Protein AF-R0I570-F1 (afdb_monomer_lite)

InterPro domains:
  IPR023342 APO domain [PF05634] (2-52)
  IPR023342 APO domain [PF05634] (86-203)
  IPR023342 APO domain [PS51499] (1-56)
  IPR023342 APO domain [PS51499] (112-197)

Sequence (212 aa):
LHEWVPGSINDILVPVESYHLDNISQGVIRHQERFDYDRVPAILELCCQAGAIHPEEILQYSKIHDNPQISDEDIRSLPAGELKYVGANALMAWEKLRAGVKKLLLVYRSKVCKRCKEVHIGPSGHKARLCGVFKYESWRGTHYWEKAGVNDLVPEKVVWHRRPQDPVVLLNEGRHHYGHAPAIVSLCSHAGAIVPVKYACKMKPQGLSFPH

Radius of gyration: 20.29 Å; chains: 1; bounding box: 53×36×59 Å

Secondary structure (DSSP, 8-state):
-PPP----HHHHS---EEE--S-TTPPPPPSGGGGSS-EEEHHHHHHHHTTSS-GGGHHHHHHHTT-----HHHHHT--HHHHHHHHHHHHHHHHHHHHHHHHHHHHS-EEEETTT--EEESSS--------S-SSS---S---EEE--HHHHS---EEEEPPTTS-SS--GGGTTTSEEEEHHHHHHHHTT----GGGHHHH-TTSPPPP-

pLDDT: mean 86.24, std 12.91, range [44.25, 98.0]

Structure (mmCIF, N/CA/C/O backbone):
data_AF-R0I570-F1
#
_entry.id   AF-R0I570-F1
#
loop_
_atom_site.group_PDB
_atom_site.id
_atom_site.type_symbol
_atom_site.label_atom_id
_atom_site.label_alt_id
_atom_site.label_comp_id
_atom_site.label_asym_id
_atom_site.label_entity_id
_atom_site.label_seq_id
_atom_site.pdbx_PDB_ins_code
_atom_site.Cartn_x
_atom_site.Cartn_y
_atom_site.Cartn_z
_atom_site.occupancy
_atom_site.B_iso_or_equiv
_atom_site.auth_seq_id
_atom_site.auth_comp_id
_atom_site.auth_asym_id
_atom_site.auth_atom_id
_atom_site.pdbx_PDB_model_num
ATOM 1 N N . LEU A 1 1 ? 12.623 4.288 26.481 1.00 69.81 1 LEU A N 1
ATOM 2 C CA . LEU A 1 1 ? 11.348 5.040 26.476 1.00 69.81 1 LEU A CA 1
ATOM 3 C C . LEU A 1 1 ? 10.989 5.341 25.027 1.00 69.81 1 LEU A C 1
ATOM 5 O O . LEU A 1 1 ? 11.908 5.607 24.265 1.00 69.81 1 LEU A O 1
ATOM 9 N N . HIS A 1 2 ? 9.712 5.277 24.650 1.00 81.56 2 HIS A N 1
ATOM 10 C CA . HIS A 1 2 ? 9.249 5.811 23.365 1.00 81.56 2 HIS A CA 1
ATOM 11 C C . HIS A 1 2 ? 8.695 7.218 23.584 1.00 81.56 2 HIS A C 1
ATOM 13 O O . HIS A 1 2 ? 7.973 7.441 24.555 1.00 81.56 2 HIS A O 1
ATOM 19 N N . GLU A 1 3 ? 9.033 8.133 22.686 1.00 87.75 3 GLU A N 1
ATOM 20 C CA . GLU A 1 3 ? 8.410 9.448 22.582 1.00 87.75 3 GLU A CA 1
ATOM 21 C C . GLU A 1 3 ? 7.324 9.377 21.505 1.00 87.75 3 GLU A C 1
ATOM 23 O O . GLU A 1 3 ? 7.554 8.836 20.421 1.00 87.75 3 GLU A O 1
ATOM 28 N N . TRP A 1 4 ? 6.126 9.863 21.823 1.00 86.69 4 TRP A N 1
ATOM 29 C CA . TRP A 1 4 ? 4.990 9.847 20.906 1.00 86.69 4 TRP A CA 1
ATOM 30 C C . TRP A 1 4 ? 4.836 11.220 20.267 1.00 86.69 4 TRP A C 1
ATOM 32 O O . TRP A 1 4 ? 4.645 12.212 20.965 1.00 86.69 4 TRP A O 1
ATOM 42 N N . VAL A 1 5 ? 4.884 11.253 18.939 1.00 88.62 5 VAL A N 1
ATOM 43 C CA . VAL A 1 5 ? 4.698 12.458 18.124 1.00 88.62 5 VAL A CA 1
ATOM 44 C C . VAL A 1 5 ? 3.437 12.324 17.262 1.00 88.62 5 VAL A C 1
ATOM 46 O O . VAL A 1 5 ? 2.969 11.198 17.049 1.00 88.62 5 VAL A O 1
ATOM 49 N N . PRO A 1 6 ? 2.860 13.434 16.763 1.00 85.94 6 PRO A N 1
ATOM 50 C CA . PRO A 1 6 ? 1.771 13.373 15.792 1.00 85.94 6 PRO A CA 1
ATOM 51 C C . PRO A 1 6 ? 2.172 12.555 14.556 1.00 85.94 6 PRO A C 1
ATOM 53 O O . PRO A 1 6 ? 3.232 12.780 13.977 1.00 85.94 6 PRO A O 1
ATOM 56 N N . GLY A 1 7 ? 1.330 11.594 14.172 1.00 85.62 7 GLY A N 1
ATOM 57 C CA . GLY A 1 7 ? 1.542 10.778 12.975 1.00 85.62 7 GLY A CA 1
ATOM 58 C C . GLY A 1 7 ? 1.066 11.476 11.702 1.00 85.62 7 GLY A C 1
ATOM 59 O O . GLY A 1 7 ? 0.162 12.309 11.737 1.00 85.62 7 GLY A O 1
ATOM 60 N N . SER A 1 8 ? 1.648 11.089 10.573 1.00 87.00 8 SER A N 1
ATOM 61 C CA . SER A 1 8 ? 1.311 11.560 9.229 1.00 87.00 8 SER A CA 1
ATOM 62 C C . SER A 1 8 ? 0.607 10.479 8.401 1.00 87.00 8 SER A C 1
ATOM 64 O O . SER A 1 8 ? 0.529 9.309 8.791 1.00 87.00 8 SER A O 1
ATOM 66 N N . ILE A 1 9 ? 0.133 10.845 7.206 1.00 87.12 9 ILE A N 1
ATOM 67 C CA . ILE A 1 9 ? -0.405 9.873 6.245 1.00 87.12 9 ILE A CA 1
ATOM 68 C C . ILE A 1 9 ? 0.620 8.786 5.894 1.00 87.12 9 ILE A C 1
ATOM 70 O O . ILE A 1 9 ? 0.238 7.626 5.779 1.00 87.12 9 ILE A O 1
ATOM 74 N N . ASN A 1 10 ? 1.912 9.122 5.828 1.00 89.31 10 ASN A N 1
ATOM 75 C CA . ASN A 1 10 ? 2.987 8.187 5.481 1.00 89.31 10 ASN A CA 1
ATOM 76 C C . ASN A 1 10 ? 3.270 7.155 6.588 1.00 89.31 10 ASN A C 1
ATOM 78 O O . ASN A 1 10 ? 3.795 6.073 6.318 1.00 89.31 10 ASN A O 1
ATOM 82 N N . ASP A 1 11 ? 2.868 7.446 7.830 1.00 89.19 11 ASP A N 1
ATOM 83 C CA . ASP A 1 11 ? 2.947 6.500 8.950 1.00 89.19 11 ASP A CA 1
ATOM 84 C C . ASP A 1 11 ? 1.831 5.443 8.904 1.00 89.19 11 ASP A C 1
ATOM 86 O O . ASP A 1 11 ? 1.936 4.387 9.539 1.00 89.19 11 ASP A O 1
ATOM 90 N N . ILE A 1 12 ? 0.772 5.713 8.132 1.00 91.44 12 ILE A N 1
ATOM 91 C CA . ILE A 1 12 ? -0.387 4.837 7.925 1.00 91.44 12 ILE A CA 1
ATOM 92 C C . ILE A 1 12 ? -0.297 4.125 6.566 1.00 91.44 12 ILE A C 1
ATOM 94 O O . ILE A 1 12 ? -0.445 2.902 6.494 1.00 91.44 12 ILE A O 1
ATOM 98 N N . LEU A 1 13 ? -0.047 4.890 5.502 1.00 91.31 13 LEU A N 1
ATOM 99 C CA . LEU A 1 13 ? 0.143 4.462 4.120 1.00 91.31 13 LEU A CA 1
ATOM 100 C C . LEU A 1 13 ? 1.628 4.564 3.780 1.00 91.31 13 LEU A C 1
ATOM 102 O O . LEU A 1 13 ? 2.108 5.612 3.367 1.00 91.31 13 LEU A O 1
ATOM 106 N N . VAL A 1 14 ? 2.358 3.467 3.980 1.00 90.56 14 VAL A N 1
ATOM 107 C CA . VAL A 1 14 ? 3.813 3.447 3.787 1.00 90.56 14 VAL A CA 1
ATOM 108 C C . VAL A 1 14 ? 4.141 3.676 2.305 1.00 90.56 14 VAL A C 1
ATOM 110 O O . VAL A 1 14 ? 3.774 2.820 1.491 1.00 90.56 14 VAL A O 1
ATOM 113 N N . PRO A 1 15 ? 4.830 4.776 1.944 1.00 89.75 15 PRO A N 1
ATOM 114 C CA . PRO A 1 15 ? 5.214 5.025 0.565 1.00 89.75 15 PRO A CA 1
ATOM 115 C C . PRO A 1 15 ? 6.252 3.991 0.124 1.00 89.75 15 PRO A C 1
ATOM 117 O O . PRO A 1 15 ? 7.209 3.688 0.841 1.00 89.75 15 PRO A O 1
ATOM 120 N N . VAL A 1 16 ? 6.041 3.428 -1.062 1.00 94.56 16 VAL A N 1
ATOM 121 C CA . VAL A 1 16 ? 6.976 2.509 -1.710 1.00 94.56 16 VAL A CA 1
ATOM 122 C C . VAL A 1 16 ? 7.324 3.104 -3.053 1.00 94.56 16 VAL A C 1
ATOM 124 O O . VAL A 1 16 ? 6.458 3.238 -3.910 1.00 94.56 16 VAL A O 1
ATOM 127 N N . GLU A 1 17 ? 8.598 3.412 -3.233 1.00 93.50 17 GLU A N 1
ATOM 128 C CA . GLU A 1 17 ? 9.110 4.057 -4.434 1.00 93.50 17 GLU A CA 1
ATOM 129 C C . GLU A 1 17 ? 9.700 3.036 -5.409 1.00 93.50 17 GLU A C 1
ATOM 131 O O . GLU A 1 17 ? 10.269 2.018 -5.004 1.00 93.50 17 GLU A O 1
ATOM 136 N N . SER A 1 18 ? 9.629 3.355 -6.696 1.00 93.50 18 SER A N 1
ATOM 137 C CA . SER A 1 18 ? 10.327 2.651 -7.769 1.00 93.50 18 SER A CA 1
ATOM 138 C C . SER A 1 18 ? 10.902 3.644 -8.776 1.00 93.50 18 SER A C 1
ATOM 140 O O . SER A 1 18 ? 10.500 4.805 -8.811 1.00 93.50 18 SER A O 1
ATOM 142 N N . TYR A 1 19 ? 11.847 3.193 -9.595 1.00 92.56 19 TYR A N 1
ATOM 143 C CA . TYR A 1 19 ? 12.288 3.979 -10.746 1.00 92.56 19 TYR A CA 1
ATOM 144 C C . TYR A 1 19 ? 11.193 4.054 -11.804 1.00 92.56 19 TYR A C 1
ATOM 146 O O . TYR A 1 19 ? 10.648 3.010 -12.169 1.00 92.56 19 TYR A O 1
ATOM 154 N N . HIS A 1 20 ? 10.930 5.262 -12.297 1.00 92.25 20 HIS A N 1
ATOM 155 C CA . HIS A 1 20 ? 10.085 5.468 -13.464 1.00 92.25 20 HIS A CA 1
ATOM 156 C C . HIS A 1 20 ? 10.797 4.969 -14.729 1.00 92.25 20 HIS A C 1
ATOM 158 O O . HIS A 1 20 ? 11.996 5.203 -14.886 1.00 92.25 20 HIS A O 1
ATOM 164 N N . LEU A 1 21 ? 10.088 4.256 -15.606 1.00 88.38 21 LEU A N 1
ATOM 165 C CA . LEU A 1 21 ? 10.605 3.820 -16.905 1.00 88.38 21 LEU A CA 1
ATOM 166 C C . LEU A 1 21 ? 9.815 4.493 -18.029 1.00 88.38 21 LEU A C 1
ATOM 168 O O . LEU A 1 21 ? 8.599 4.325 -18.107 1.00 88.38 21 LEU A O 1
ATOM 172 N N . ASP A 1 22 ? 10.513 5.148 -18.958 1.00 77.94 22 ASP A N 1
ATOM 173 C CA . ASP A 1 22 ? 9.877 5.752 -20.136 1.00 77.94 22 ASP A CA 1
ATOM 174 C C . ASP A 1 22 ? 9.297 4.676 -21.061 1.00 77.94 22 ASP A C 1
ATOM 176 O O . ASP A 1 22 ? 8.294 4.881 -21.738 1.00 77.94 22 ASP A O 1
ATOM 180 N N . ASN A 1 23 ? 9.946 3.505 -21.105 1.00 73.38 23 ASN A N 1
ATOM 181 C CA . ASN A 1 23 ? 9.542 2.377 -21.935 1.00 73.38 23 ASN A CA 1
ATOM 182 C C . ASN A 1 23 ? 9.776 1.032 -21.231 1.00 73.38 23 ASN A C 1
ATOM 184 O O . ASN A 1 23 ? 10.826 0.786 -20.643 1.00 73.38 23 ASN A O 1
ATOM 188 N N . ILE A 1 24 ? 8.850 0.080 -21.392 1.00 64.75 24 ILE A N 1
ATOM 189 C CA . ILE A 1 24 ? 8.945 -1.271 -20.790 1.00 64.75 24 ILE A CA 1
ATOM 190 C C . ILE A 1 24 ? 10.145 -2.071 -21.342 1.00 64.75 24 ILE A C 1
ATOM 192 O O . ILE A 1 24 ? 10.669 -2.969 -20.680 1.00 64.75 24 ILE A O 1
ATOM 196 N N . SER A 1 25 ? 10.596 -1.750 -22.559 1.00 64.19 25 SER A N 1
ATOM 197 C CA . SER A 1 25 ? 11.780 -2.342 -23.196 1.00 64.19 25 SER A CA 1
ATOM 198 C C . SER A 1 25 ? 13.089 -1.630 -22.850 1.00 64.19 25 SER A C 1
ATOM 200 O O . SER A 1 25 ? 14.133 -1.980 -23.406 1.00 64.19 25 SER A O 1
ATOM 202 N N . GLN A 1 26 ? 13.052 -0.618 -21.980 1.00 70.62 26 GLN A N 1
ATOM 203 C CA . GLN A 1 26 ? 14.240 0.107 -21.556 1.00 70.62 26 GLN A CA 1
ATOM 204 C C . GLN A 1 26 ? 15.244 -0.839 -20.892 1.00 70.62 26 GLN A C 1
ATOM 206 O O . GLN A 1 26 ? 14.897 -1.833 -20.246 1.00 70.62 26 GLN A O 1
ATOM 211 N N . GLY A 1 27 ? 16.526 -0.551 -21.114 1.00 73.06 27 GLY A N 1
ATOM 212 C CA . GLY A 1 27 ? 17.620 -1.338 -20.568 1.00 73.06 27 GLY A CA 1
ATOM 213 C C . GLY A 1 27 ? 17.622 -1.364 -19.038 1.00 73.06 27 GLY A C 1
ATOM 214 O O . GLY A 1 27 ? 16.990 -0.566 -18.354 1.00 73.06 27 GLY A O 1
ATOM 215 N N . VAL A 1 28 ? 18.384 -2.301 -18.479 1.00 83.38 28 VAL A N 1
ATOM 216 C CA . VAL A 1 28 ? 18.551 -2.425 -17.027 1.00 83.38 28 VAL A CA 1
ATOM 217 C C . VAL A 1 28 ? 19.298 -1.206 -16.476 1.00 83.38 28 VAL A C 1
ATOM 219 O O . VAL A 1 28 ? 20.488 -1.065 -16.763 1.00 83.38 28 VAL A O 1
ATOM 222 N N . ILE A 1 29 ? 18.644 -0.416 -15.616 1.00 83.88 29 ILE A N 1
ATOM 223 C CA . ILE A 1 29 ? 19.241 0.759 -14.953 1.00 83.88 29 ILE A CA 1
ATOM 224 C C . ILE A 1 29 ? 20.488 0.342 -14.164 1.00 83.88 29 ILE A C 1
ATOM 226 O O . ILE A 1 29 ? 20.432 -0.490 -13.243 1.00 83.88 29 ILE A O 1
ATOM 230 N N . ARG A 1 30 ? 21.636 0.913 -14.519 1.00 84.44 30 ARG A N 1
ATOM 231 C CA . ARG A 1 30 ? 22.924 0.714 -13.847 1.00 84.44 30 ARG A CA 1
ATOM 232 C C . ARG A 1 30 ? 23.056 1.660 -12.658 1.00 84.44 30 ARG A C 1
ATOM 234 O O . ARG A 1 30 ? 22.309 2.609 -12.481 1.00 84.44 30 ARG A O 1
ATOM 241 N N . HIS A 1 31 ? 24.032 1.400 -11.794 1.00 81.44 31 HIS A N 1
ATOM 242 C CA . HIS A 1 31 ? 24.237 2.232 -10.607 1.00 81.44 31 HIS A CA 1
ATOM 243 C C . HIS A 1 31 ? 24.610 3.675 -10.920 1.00 81.44 31 HIS A C 1
ATOM 245 O O . HIS A 1 31 ? 24.159 4.571 -10.215 1.00 81.44 31 HIS A O 1
ATOM 251 N N . GLN A 1 32 ? 25.424 3.896 -11.945 1.00 80.94 32 GLN A N 1
ATOM 252 C CA . GLN A 1 32 ? 25.823 5.234 -12.365 1.00 80.94 32 GLN A CA 1
ATOM 253 C C . GLN A 1 32 ? 24.623 6.026 -12.887 1.00 80.94 32 GLN A C 1
ATOM 255 O O . GLN A 1 32 ? 24.491 7.190 -12.547 1.00 80.94 32 GLN A O 1
ATOM 260 N N . GLU A 1 33 ? 23.714 5.345 -13.581 1.00 84.69 33 GLU A N 1
ATOM 261 C CA . GLU A 1 33 ? 22.524 5.924 -14.212 1.00 84.69 33 GLU A CA 1
ATOM 262 C C . GLU A 1 33 ? 21.414 6.248 -13.202 1.00 84.69 33 GLU A C 1
ATOM 264 O O . GLU A 1 33 ? 20.395 6.815 -13.548 1.00 84.69 33 GLU A O 1
ATOM 269 N N . ARG A 1 34 ? 21.569 5.891 -11.923 1.00 84.38 34 ARG A N 1
ATOM 270 C CA . ARG A 1 34 ? 20.480 5.947 -10.933 1.00 84.38 34 ARG A CA 1
ATOM 271 C C . ARG A 1 34 ? 19.911 7.343 -10.659 1.00 84.38 34 ARG A C 1
ATOM 273 O O . ARG A 1 34 ? 18.878 7.429 -10.007 1.00 84.38 34 ARG A O 1
ATOM 280 N N . PHE A 1 35 ? 20.651 8.388 -11.015 1.00 86.12 35 PHE A N 1
ATOM 281 C CA . PHE A 1 35 ? 20.244 9.785 -10.851 1.00 86.12 35 PHE A CA 1
ATOM 282 C C . PHE A 1 35 ? 19.640 10.368 -12.127 1.00 86.12 35 PHE A C 1
ATOM 284 O O . PHE A 1 35 ? 19.089 11.459 -12.079 1.00 86.12 35 PHE A O 1
ATOM 291 N N . ASP A 1 36 ? 19.720 9.628 -13.232 1.00 88.06 36 ASP A N 1
ATOM 292 C CA . ASP A 1 36 ? 19.158 10.018 -14.523 1.00 88.06 36 ASP A CA 1
ATOM 293 C C . ASP A 1 36 ? 17.682 9.597 -14.639 1.00 88.06 36 ASP A C 1
ATOM 295 O O . ASP A 1 36 ? 17.061 9.806 -15.674 1.00 88.06 36 ASP A O 1
ATOM 299 N N . TYR A 1 37 ? 17.135 8.966 -13.593 1.00 88.38 37 TYR A N 1
ATOM 300 C CA . TYR A 1 37 ? 15.783 8.420 -13.549 1.00 88.38 37 TYR A CA 1
ATOM 301 C C . TYR A 1 37 ? 15.043 8.959 -12.334 1.00 88.38 37 TYR A C 1
ATOM 303 O O . TYR A 1 37 ? 15.560 8.921 -11.210 1.00 88.38 37 TYR A O 1
ATOM 311 N N . ASP A 1 38 ? 13.799 9.362 -12.556 1.00 90.94 38 ASP A N 1
ATOM 312 C CA . ASP A 1 38 ? 12.913 9.798 -11.491 1.00 90.94 38 ASP A CA 1
ATOM 313 C C . ASP A 1 38 ? 12.470 8.637 -10.593 1.00 90.94 38 ASP A C 1
ATOM 315 O O . ASP A 1 38 ? 12.396 7.465 -10.986 1.00 90.94 38 ASP A O 1
ATOM 319 N N . ARG A 1 39 ? 12.166 8.991 -9.343 1.00 90.56 39 ARG A N 1
ATOM 320 C CA . ARG A 1 39 ? 11.533 8.111 -8.361 1.00 90.56 39 ARG A CA 1
ATOM 321 C C . ARG A 1 39 ? 10.067 8.489 -8.259 1.00 90.56 39 ARG A C 1
ATOM 323 O O . ARG A 1 39 ? 9.748 9.663 -8.095 1.00 90.56 39 ARG A O 1
ATOM 330 N N . VAL A 1 40 ? 9.213 7.486 -8.378 1.00 93.06 40 VAL A N 1
ATOM 331 C CA . VAL A 1 40 ? 7.763 7.631 -8.289 1.00 93.06 40 VAL A CA 1
ATOM 332 C C . VAL A 1 40 ? 7.188 6.508 -7.426 1.00 93.06 40 VAL A C 1
ATOM 334 O O . VAL A 1 40 ? 7.767 5.408 -7.379 1.00 93.06 40 VAL A O 1
ATOM 337 N N . PRO A 1 41 ? 6.008 6.712 -6.814 1.00 94.00 41 PRO A N 1
ATOM 338 C CA . PRO A 1 41 ? 5.311 5.652 -6.110 1.00 94.00 41 PRO A CA 1
ATOM 339 C C . PRO A 1 41 ? 5.135 4.419 -7.004 1.00 94.00 41 PRO A C 1
ATOM 341 O O . PRO A 1 41 ? 4.615 4.499 -8.118 1.00 94.00 41 PRO A O 1
ATOM 344 N N . ALA A 1 42 ? 5.516 3.248 -6.501 1.00 95.62 42 ALA A N 1
ATOM 345 C CA . ALA A 1 42 ? 5.516 1.987 -7.241 1.00 95.62 42 ALA A CA 1
ATOM 346 C C . ALA A 1 42 ? 4.127 1.601 -7.768 1.00 95.62 42 ALA A C 1
ATOM 348 O O . ALA A 1 42 ? 4.002 0.920 -8.785 1.00 95.62 42 ALA A O 1
ATOM 349 N N . ILE A 1 43 ? 3.068 2.057 -7.093 1.00 95.56 43 ILE A N 1
ATOM 350 C CA . ILE A 1 43 ? 1.694 1.900 -7.573 1.00 95.56 43 ILE A CA 1
ATOM 351 C C . ILE A 1 43 ? 1.413 2.747 -8.820 1.00 95.56 43 ILE A C 1
ATOM 353 O O . ILE A 1 43 ? 0.709 2.274 -9.707 1.00 95.56 43 ILE A O 1
ATOM 357 N N . LEU A 1 44 ? 1.964 3.963 -8.907 1.00 94.56 44 LEU A N 1
ATOM 358 C CA . LEU A 1 44 ? 1.793 4.843 -10.062 1.00 94.56 44 LEU A CA 1
ATOM 359 C C . LEU A 1 44 ? 2.573 4.296 -11.250 1.00 94.56 44 LEU A C 1
ATOM 361 O O . LEU A 1 44 ? 2.019 4.211 -12.339 1.00 94.56 44 LEU A O 1
ATOM 365 N N . GLU A 1 45 ? 3.797 3.819 -11.023 1.00 95.44 45 GLU A N 1
ATOM 366 C CA . GLU A 1 45 ? 4.580 3.147 -12.061 1.00 95.44 45 GLU A CA 1
ATOM 367 C C . GLU A 1 45 ? 3.868 1.882 -12.573 1.00 95.44 45 GLU A C 1
ATOM 369 O O . GLU A 1 45 ? 3.775 1.655 -13.778 1.00 95.44 45 GLU A O 1
ATOM 374 N N . LEU A 1 46 ? 3.285 1.073 -11.678 1.00 95.50 46 LEU A N 1
ATOM 375 C CA . LEU A 1 46 ? 2.494 -0.096 -12.074 1.00 95.50 46 LEU A CA 1
ATOM 376 C C . LEU A 1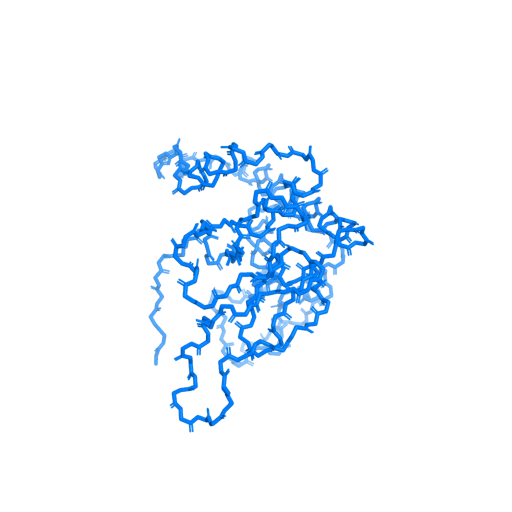 46 ? 1.268 0.292 -12.917 1.00 95.50 46 LEU A C 1
ATOM 378 O O . LEU A 1 46 ? 0.965 -0.385 -13.899 1.00 95.50 46 LEU A O 1
ATOM 382 N N . CYS A 1 47 ? 0.566 1.366 -12.550 1.00 94.94 47 CYS A N 1
ATOM 383 C CA . CYS A 1 47 ? -0.556 1.898 -13.326 1.00 94.94 47 CYS A CA 1
ATOM 384 C C . CYS A 1 47 ? -0.109 2.463 -14.684 1.00 94.94 47 CYS A C 1
ATOM 386 O O . CYS A 1 47 ? -0.797 2.252 -15.681 1.00 94.94 47 CYS A O 1
ATOM 388 N N . CYS A 1 48 ? 1.047 3.125 -14.735 1.00 93.56 48 CYS A N 1
ATOM 389 C CA . CYS A 1 48 ? 1.654 3.643 -15.958 1.00 93.56 48 CYS A CA 1
ATOM 390 C C . CYS A 1 48 ? 1.991 2.509 -16.932 1.00 93.56 48 CYS A C 1
ATOM 392 O O . CYS A 1 48 ? 1.521 2.504 -18.068 1.00 93.56 48 CYS A O 1
ATOM 394 N N . GLN A 1 49 ? 2.675 1.458 -16.466 1.00 91.94 49 GLN A N 1
ATOM 395 C CA . GLN A 1 49 ? 2.943 0.272 -17.291 1.00 91.94 49 GLN A CA 1
ATOM 396 C C . GLN A 1 49 ? 1.670 -0.463 -17.722 1.00 91.94 49 GLN A C 1
ATOM 398 O O . GLN A 1 49 ? 1.679 -1.161 -18.736 1.00 91.94 49 GLN A O 1
ATOM 403 N N . ALA A 1 50 ? 0.572 -0.294 -16.981 1.00 93.25 50 ALA A N 1
ATOM 404 C CA . ALA A 1 50 ? -0.738 -0.809 -17.352 1.00 93.25 50 ALA A CA 1
ATOM 405 C C . ALA A 1 50 ? -1.515 0.066 -18.351 1.00 93.25 50 ALA A C 1
ATOM 407 O O . ALA A 1 50 ? -2.635 -0.296 -18.714 1.00 93.25 50 ALA A O 1
ATOM 408 N N . GLY A 1 51 ? -0.946 1.194 -18.787 1.00 92.44 51 GLY A N 1
ATOM 409 C CA . GLY A 1 51 ? -1.574 2.142 -19.708 1.00 92.44 51 GLY A CA 1
ATOM 410 C C . GLY A 1 51 ? -2.663 3.007 -19.069 1.00 92.44 51 GLY A C 1
ATOM 411 O O . GLY A 1 51 ? -3.438 3.629 -19.788 1.00 92.44 51 GLY A O 1
ATOM 412 N N . ALA A 1 52 ? -2.758 3.034 -17.736 1.00 93.38 52 ALA A N 1
ATOM 413 C CA . ALA A 1 52 ? -3.741 3.850 -17.020 1.00 93.38 52 ALA A CA 1
ATOM 414 C C . ALA A 1 52 ? -3.268 5.294 -16.781 1.00 93.38 52 ALA A C 1
ATOM 416 O O . ALA A 1 52 ? -4.086 6.153 -16.466 1.00 93.38 52 ALA A O 1
ATOM 417 N N . ILE A 1 53 ? -1.962 5.544 -16.893 1.00 91.25 53 ILE A N 1
ATOM 418 C CA . ILE A 1 53 ? -1.320 6.853 -16.727 1.00 91.25 53 ILE A CA 1
ATOM 419 C C . ILE A 1 53 ? -0.323 7.006 -17.875 1.00 91.25 53 ILE A C 1
ATOM 421 O O . ILE A 1 53 ? 0.395 6.053 -18.182 1.00 91.25 53 ILE A O 1
ATOM 425 N N . HIS A 1 54 ? -0.284 8.174 -18.514 1.00 90.12 54 HIS A N 1
ATOM 426 C CA . HIS A 1 54 ? 0.727 8.456 -19.529 1.00 90.12 54 HIS A CA 1
ATOM 427 C C . HIS A 1 54 ? 2.098 8.687 -18.857 1.00 90.12 54 HIS A C 1
ATOM 429 O O . HIS A 1 54 ? 2.135 9.397 -17.849 1.00 90.12 54 HIS A O 1
ATOM 435 N N . PRO A 1 55 ? 3.221 8.152 -19.384 1.00 86.75 55 PRO A N 1
ATOM 436 C CA . PRO A 1 55 ? 4.541 8.298 -18.757 1.00 86.75 55 PRO A CA 1
ATOM 437 C C . PRO A 1 55 ? 4.912 9.749 -18.429 1.00 86.75 55 PRO A C 1
ATOM 439 O O . PRO A 1 55 ? 5.326 10.048 -17.319 1.00 86.75 55 PRO A O 1
ATOM 442 N N . GLU A 1 56 ? 4.637 10.685 -19.338 1.00 86.06 56 GLU A N 1
ATOM 443 C CA . GLU A 1 56 ? 4.950 12.109 -19.137 1.00 86.06 56 GLU A CA 1
ATOM 444 C C . GLU A 1 56 ? 4.131 12.777 -18.012 1.00 86.06 56 GLU A C 1
ATOM 446 O O . GLU A 1 56 ? 4.552 13.783 -17.441 1.00 86.06 56 GLU A O 1
ATOM 451 N N . GLU A 1 57 ? 2.970 12.221 -17.655 1.00 88.38 57 GLU A N 1
ATOM 452 C CA . GLU A 1 57 ? 2.080 12.783 -16.631 1.00 88.38 57 GLU A CA 1
ATOM 453 C C . GLU A 1 57 ? 2.403 12.270 -15.222 1.00 88.38 57 GLU A C 1
ATOM 455 O O . GLU A 1 57 ? 1.997 12.878 -14.226 1.00 88.38 57 GLU A O 1
ATOM 460 N N . ILE A 1 58 ? 3.141 11.161 -15.100 1.00 89.75 58 ILE A N 1
ATOM 461 C CA . ILE A 1 58 ? 3.347 10.475 -13.818 1.00 89.75 58 ILE A CA 1
ATOM 462 C C . ILE A 1 58 ? 3.982 11.386 -12.759 1.00 89.75 58 ILE A C 1
ATOM 464 O O . ILE A 1 58 ? 3.600 11.350 -11.587 1.00 89.75 58 ILE A O 1
ATOM 468 N N . LEU A 1 59 ? 4.909 12.253 -13.176 1.00 87.81 59 LEU A N 1
ATOM 469 C CA . LEU A 1 59 ? 5.619 13.173 -12.289 1.00 87.81 59 LEU A CA 1
ATOM 470 C C . LEU A 1 59 ? 4.683 14.241 -11.725 1.00 87.81 59 LEU A C 1
ATOM 472 O O . LEU A 1 59 ? 4.863 14.688 -10.592 1.00 87.81 59 LEU A O 1
ATOM 476 N N . GLN A 1 60 ? 3.672 14.652 -12.493 1.00 86.06 60 GLN A N 1
ATOM 477 C CA . GLN A 1 60 ? 2.651 15.575 -12.016 1.00 86.06 60 GLN A CA 1
ATOM 478 C C . GLN A 1 60 ? 1.758 14.895 -10.975 1.00 86.06 60 GLN A C 1
ATOM 480 O O . GLN A 1 60 ? 1.545 15.461 -9.903 1.00 86.06 60 GLN A O 1
ATOM 485 N N . TYR A 1 61 ? 1.297 13.670 -11.250 1.00 81.31 61 TYR A N 1
ATOM 486 C CA . TYR A 1 61 ? 0.512 12.887 -10.290 1.00 81.31 61 TYR A CA 1
ATOM 487 C C . TYR A 1 61 ? 1.268 12.670 -8.979 1.00 81.31 61 TYR A C 1
ATOM 489 O O . TYR A 1 61 ? 0.698 12.863 -7.907 1.00 81.31 61 TYR A O 1
ATOM 497 N N . SER A 1 62 ? 2.562 12.348 -9.053 1.00 78.62 62 SER A N 1
ATOM 498 C CA . SER A 1 62 ? 3.397 12.157 -7.865 1.00 78.62 62 SER A CA 1
ATOM 499 C C . SER A 1 62 ? 3.454 13.409 -6.983 1.00 78.62 62 SER A C 1
ATOM 501 O O . SER A 1 62 ? 3.391 13.291 -5.766 1.00 78.62 62 SER A O 1
ATOM 503 N N . LYS A 1 63 ? 3.527 14.609 -7.576 1.00 78.69 63 LYS A N 1
ATOM 504 C CA . 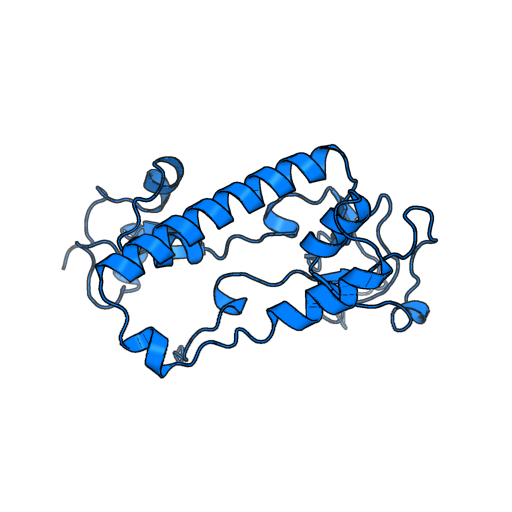LYS A 1 63 ? 3.634 15.879 -6.834 1.00 78.69 63 LYS A CA 1
ATOM 505 C C . LYS A 1 63 ? 2.334 16.301 -6.143 1.00 78.69 63 LYS A C 1
ATOM 507 O O . LYS A 1 63 ? 2.382 16.947 -5.103 1.00 78.69 63 LYS A O 1
ATOM 512 N N . ILE A 1 64 ? 1.173 15.970 -6.713 1.00 68.69 64 ILE A N 1
ATOM 513 C CA . ILE A 1 64 ? -0.137 16.384 -6.173 1.00 68.69 64 ILE A CA 1
ATOM 514 C C . ILE A 1 64 ? -0.428 15.709 -4.821 1.00 68.69 64 ILE A C 1
ATOM 516 O O . ILE A 1 64 ? -1.087 16.295 -3.964 1.00 68.69 64 ILE A O 1
ATOM 520 N N . HIS A 1 65 ? 0.072 14.491 -4.607 1.00 59.81 65 HIS A N 1
ATOM 521 C CA . HIS A 1 65 ? -0.236 13.700 -3.415 1.00 59.81 65 HIS A CA 1
ATOM 522 C C . HIS A 1 65 ? 0.470 14.158 -2.128 1.00 59.81 65 HIS A C 1
ATOM 524 O O . HIS A 1 65 ? -0.003 13.812 -1.046 1.00 59.81 65 HIS A O 1
ATOM 530 N N . ASP A 1 66 ? 1.525 14.972 -2.220 1.00 57.53 66 ASP A N 1
ATOM 531 C CA . ASP A 1 66 ? 2.272 15.452 -1.048 1.00 57.53 66 ASP A CA 1
ATOM 532 C C . ASP A 1 66 ? 1.607 16.642 -0.327 1.00 57.53 66 ASP A C 1
ATOM 534 O O . ASP A 1 66 ? 2.068 17.045 0.740 1.00 57.53 66 ASP A O 1
ATOM 538 N N . ASN A 1 67 ? 0.527 17.220 -0.874 1.00 53.38 67 ASN A N 1
ATOM 539 C CA . ASN A 1 67 ? -0.090 18.424 -0.308 1.00 53.38 67 ASN A CA 1
ATOM 540 C C . ASN A 1 67 ? -1.624 18.455 -0.467 1.00 53.38 67 ASN A C 1
ATOM 542 O O . ASN A 1 67 ? -2.144 19.146 -1.352 1.00 53.38 67 ASN A O 1
ATOM 546 N N . PRO A 1 68 ? -2.387 17.721 0.364 1.00 57.00 68 PRO A N 1
ATOM 547 C CA . PRO A 1 68 ? -3.831 17.889 0.392 1.00 57.00 68 PRO A CA 1
ATOM 548 C C . PRO A 1 68 ? -4.161 19.298 0.903 1.00 57.00 68 PRO A C 1
ATOM 550 O O . PRO A 1 68 ? -3.867 19.634 2.046 1.00 57.00 68 PRO A O 1
ATOM 553 N N . GLN A 1 69 ? -4.780 20.122 0.051 1.00 56.34 69 GLN A N 1
ATOM 554 C CA . GLN A 1 69 ? -5.278 21.458 0.401 1.00 56.34 69 GLN A CA 1
ATOM 555 C C . GLN A 1 69 ? -6.501 21.373 1.328 1.00 56.34 69 GLN A C 1
ATOM 557 O O . GLN A 1 69 ? -7.617 21.706 0.938 1.00 56.34 69 GLN A O 1
ATOM 562 N N . ILE A 1 70 ? -6.316 20.874 2.545 1.00 64.19 70 ILE A N 1
ATOM 563 C CA . ILE A 1 70 ? -7.339 20.870 3.591 1.00 64.19 70 ILE A CA 1
ATOM 564 C C . ILE A 1 70 ? -6.705 21.488 4.834 1.00 64.19 70 ILE A C 1
ATOM 566 O O . ILE A 1 70 ? -5.630 21.061 5.252 1.00 64.19 70 ILE A O 1
ATOM 570 N N . SER A 1 71 ? -7.350 22.506 5.405 1.00 68.62 71 SER A N 1
ATOM 571 C CA . SER A 1 71 ? -6.865 23.138 6.631 1.00 68.62 71 SER A CA 1
ATOM 572 C C . SER A 1 71 ? -7.123 22.232 7.844 1.00 68.62 71 SER A C 1
ATOM 574 O O . SER A 1 71 ? -8.159 21.568 7.938 1.00 68.62 71 SER A O 1
ATOM 576 N N . ASP A 1 72 ? -6.196 22.211 8.803 1.00 67.44 72 ASP A N 1
ATOM 577 C CA . ASP A 1 72 ? -6.335 21.429 10.043 1.00 67.44 72 ASP A CA 1
ATOM 578 C C . ASP A 1 72 ? -7.569 21.835 10.878 1.00 67.44 72 ASP A C 1
ATOM 580 O O . ASP A 1 72 ? -8.084 21.043 11.673 1.00 67.44 72 ASP A O 1
ATOM 584 N N . GLU A 1 73 ? -8.052 23.068 10.709 1.00 69.50 73 GLU A N 1
ATOM 585 C CA . GLU A 1 73 ? -9.214 23.624 11.412 1.00 69.50 73 GLU A CA 1
ATOM 586 C C . GLU A 1 73 ? -10.537 23.082 10.852 1.00 69.50 73 GLU A C 1
ATOM 588 O O . GLU A 1 73 ? -11.435 22.717 11.622 1.00 69.50 73 GLU A O 1
ATOM 593 N N . ASP A 1 74 ? -10.624 22.911 9.531 1.00 67.31 74 ASP A N 1
ATOM 594 C CA . ASP A 1 74 ? -11.782 22.295 8.874 1.00 67.31 74 ASP A CA 1
ATOM 595 C C . ASP A 1 74 ? -11.917 20.809 9.250 1.00 67.31 74 ASP A C 1
ATOM 597 O O . ASP A 1 74 ? -13.023 20.292 9.388 1.00 67.31 74 ASP A O 1
ATOM 601 N N . ILE A 1 75 ? -10.800 20.113 9.497 1.00 68.19 75 ILE A N 1
ATOM 602 C CA . ILE A 1 75 ? -10.804 18.691 9.886 1.00 68.19 75 ILE A CA 1
ATOM 603 C C . ILE A 1 75 ? -11.342 18.499 11.311 1.00 68.19 75 ILE A C 1
ATOM 605 O O . ILE A 1 75 ? -12.100 17.561 11.573 1.00 68.19 75 ILE A O 1
ATOM 609 N N . ARG A 1 76 ? -10.959 19.370 12.254 1.00 68.69 76 A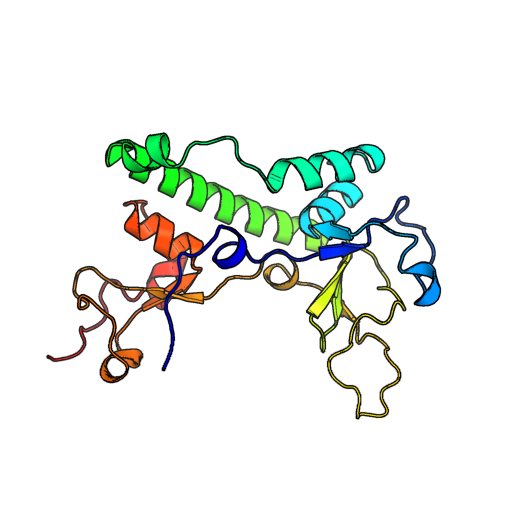RG A N 1
ATOM 610 C CA . ARG A 1 76 ? -11.328 19.239 13.680 1.00 68.69 76 ARG A CA 1
ATOM 611 C C . ARG A 1 76 ? -12.800 19.531 13.960 1.00 68.69 76 ARG A C 1
ATOM 613 O O . ARG A 1 76 ? -13.302 19.130 15.008 1.00 68.69 76 ARG A O 1
ATOM 620 N N . SER A 1 77 ? -13.479 20.214 13.044 1.00 76.88 77 SER A N 1
ATOM 621 C CA . SER A 1 77 ? -14.887 20.599 13.159 1.00 76.88 77 SER A CA 1
ATOM 622 C C . SER A 1 77 ? -15.855 19.624 12.469 1.00 76.88 77 SER A C 1
ATOM 624 O O . SER A 1 77 ? -17.069 19.834 12.518 1.00 76.88 77 SER A O 1
ATOM 626 N N . LEU A 1 78 ? -15.358 18.527 11.876 1.00 77.44 78 LEU A N 1
ATOM 627 C CA . LEU A 1 78 ? -16.206 17.550 11.191 1.00 77.44 78 LEU A CA 1
ATOM 628 C C . LEU A 1 78 ? -17.144 16.821 12.173 1.00 77.44 78 LEU A C 1
ATOM 630 O O . LEU A 1 78 ? -16.688 16.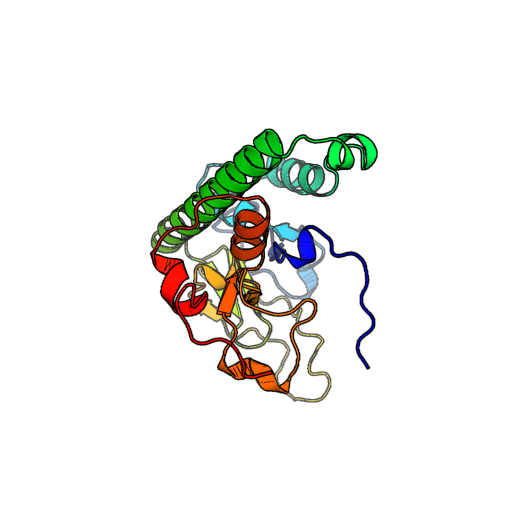253 13.172 1.00 77.44 78 LEU A O 1
ATOM 634 N N . PRO A 1 79 ? -18.458 16.761 11.891 1.00 83.94 79 PRO A N 1
ATOM 635 C CA . PRO A 1 79 ? -19.397 16.034 12.734 1.00 83.94 79 PRO A CA 1
ATOM 636 C C . PRO A 1 79 ? -19.152 14.520 12.654 1.00 83.94 79 PRO A C 1
ATOM 638 O O . PRO A 1 79 ? -18.709 13.984 11.637 1.00 83.94 79 PRO A O 1
ATOM 641 N N . ALA A 1 80 ? -19.515 13.788 13.712 1.00 80.25 80 ALA A N 1
ATOM 642 C CA . ALA A 1 80 ? -19.272 12.343 13.811 1.00 80.25 80 ALA A CA 1
ATOM 643 C C . ALA A 1 80 ? -19.854 11.520 12.637 1.00 80.25 80 ALA A C 1
ATOM 645 O O . ALA A 1 80 ? -19.289 10.494 12.258 1.00 80.25 80 ALA A O 1
ATOM 646 N N . GLY A 1 81 ? -20.967 11.970 12.042 1.00 81.44 81 GLY A N 1
ATOM 647 C CA . GLY A 1 81 ? -21.553 11.343 10.852 1.00 81.44 81 GLY A CA 1
ATOM 648 C C . GLY A 1 81 ? -20.656 11.435 9.612 1.00 81.44 81 GLY A C 1
ATOM 649 O O . GLY A 1 81 ? -20.503 10.440 8.903 1.00 81.44 81 GLY A O 1
ATOM 650 N N . GLU A 1 82 ? -20.009 12.583 9.400 1.00 87.62 82 GLU A N 1
ATOM 651 C CA . GLU A 1 82 ? -19.050 12.795 8.306 1.00 87.62 82 GLU A CA 1
ATOM 652 C C . GLU A 1 82 ? -17.792 11.952 8.518 1.00 87.62 82 GLU A C 1
ATOM 654 O O . GLU A 1 82 ? -17.344 11.269 7.600 1.00 87.62 82 GLU A O 1
ATOM 659 N N . LEU A 1 83 ? -17.274 11.882 9.750 1.00 89.44 83 LEU A N 1
ATOM 660 C CA . LEU A 1 83 ? -16.118 11.032 10.069 1.00 89.44 83 LEU A CA 1
ATOM 661 C C . LEU A 1 83 ? -16.387 9.553 9.760 1.00 89.44 83 LEU A C 1
ATOM 663 O O . LEU A 1 83 ? -15.539 8.876 9.172 1.00 89.44 83 LEU A O 1
ATOM 667 N N . LYS A 1 84 ? -17.588 9.059 10.083 1.00 93.69 84 LYS A N 1
ATOM 668 C CA . LYS A 1 84 ? -18.003 7.694 9.739 1.00 93.69 84 LYS A CA 1
ATOM 669 C C . LYS A 1 84 ? -18.048 7.469 8.230 1.00 93.69 84 LYS A C 1
ATOM 671 O O . LYS A 1 84 ? -17.599 6.420 7.762 1.00 93.69 84 LYS A O 1
ATOM 676 N N . TYR A 1 85 ? -18.577 8.429 7.475 1.00 93.38 85 TYR A N 1
ATOM 677 C CA . TYR A 1 85 ? -18.635 8.362 6.016 1.00 93.38 85 TYR A CA 1
ATOM 678 C C . TYR A 1 85 ? -17.233 8.384 5.385 1.00 93.38 85 TYR A C 1
ATOM 680 O O . TYR A 1 85 ? -16.907 7.513 4.574 1.00 93.38 85 TYR A O 1
ATOM 688 N N . VAL A 1 86 ? -16.365 9.299 5.826 1.00 92.75 86 VAL A N 1
ATOM 689 C CA . VAL A 1 86 ? -14.959 9.386 5.404 1.00 92.75 86 VAL A CA 1
ATOM 690 C C . VAL A 1 86 ? -14.218 8.083 5.710 1.00 92.75 86 VAL A C 1
ATOM 692 O O . VAL A 1 86 ? -13.577 7.520 4.823 1.00 92.75 86 VAL A O 1
ATOM 695 N N . GLY A 1 87 ? -14.362 7.544 6.926 1.00 94.75 87 GLY A N 1
ATOM 696 C CA . GLY A 1 87 ? -13.759 6.269 7.317 1.00 94.75 87 GLY A CA 1
ATOM 697 C C . GLY A 1 87 ? -14.245 5.092 6.465 1.00 94.75 87 GLY A C 1
ATOM 698 O O . GLY A 1 87 ? -13.448 4.251 6.049 1.00 94.75 87 GLY A O 1
ATOM 699 N N . ALA A 1 88 ? -15.541 5.030 6.148 1.00 96.31 88 ALA A N 1
ATOM 700 C CA . ALA A 1 88 ? -16.089 3.985 5.283 1.00 96.31 88 ALA A CA 1
ATOM 701 C C . ALA A 1 88 ? -15.532 4.069 3.851 1.00 96.31 88 ALA A C 1
ATOM 703 O O . ALA A 1 88 ? -15.149 3.046 3.275 1.00 96.31 88 ALA A O 1
ATOM 704 N N . ASN A 1 89 ? -15.429 5.278 3.296 1.00 95.94 89 ASN A N 1
ATOM 705 C CA . ASN A 1 89 ? -14.870 5.504 1.965 1.00 95.94 89 ASN A CA 1
ATOM 706 C C . ASN A 1 89 ? -13.375 5.189 1.900 1.00 95.94 89 ASN A C 1
ATOM 708 O O . ASN A 1 89 ? -12.942 4.500 0.975 1.00 95.94 89 ASN A O 1
ATOM 712 N N . ALA A 1 90 ? -12.598 5.619 2.896 1.00 95.75 90 ALA A N 1
ATOM 713 C CA . ALA A 1 90 ? -11.175 5.306 2.990 1.00 95.75 90 ALA A CA 1
ATOM 714 C C . ALA A 1 90 ? -10.940 3.789 3.070 1.00 95.75 90 ALA A C 1
ATOM 716 O O . ALA A 1 90 ? -10.106 3.245 2.342 1.00 95.75 90 ALA A O 1
ATOM 717 N N . LEU A 1 91 ? -11.730 3.077 3.882 1.00 96.88 91 LEU A N 1
ATOM 718 C CA . LEU A 1 91 ? -11.655 1.622 3.983 1.00 96.88 91 LEU A CA 1
ATOM 719 C C . LEU A 1 91 ? -12.022 0.928 2.663 1.00 96.88 91 LEU A C 1
ATOM 721 O O . LEU A 1 91 ? -11.350 -0.018 2.252 1.00 96.88 91 LEU A O 1
ATOM 725 N N . MET A 1 92 ? -13.056 1.405 1.964 1.00 97.50 92 MET A N 1
ATOM 726 C CA . MET A 1 92 ? -13.430 0.873 0.652 1.00 97.50 92 MET A CA 1
ATOM 727 C C . MET A 1 92 ? -12.338 1.124 -0.399 1.00 97.50 92 MET A C 1
ATOM 729 O O . MET A 1 92 ? -12.037 0.231 -1.194 1.00 97.50 92 MET A O 1
ATOM 733 N N . ALA A 1 93 ? -11.740 2.316 -0.411 1.00 96.94 93 ALA A N 1
ATOM 734 C CA . ALA A 1 93 ? -10.652 2.666 -1.317 1.00 96.94 93 ALA A CA 1
ATOM 735 C C . ALA A 1 93 ? -9.423 1.781 -1.073 1.00 96.94 93 ALA A C 1
ATOM 737 O O . ALA A 1 93 ? -8.872 1.222 -2.020 1.00 96.94 93 ALA A O 1
ATOM 738 N N . TRP A 1 94 ? -9.058 1.564 0.193 1.00 97.00 94 TRP A N 1
ATOM 739 C CA . TRP A 1 94 ? -7.991 0.647 0.595 1.00 97.00 94 TRP A CA 1
ATOM 740 C C . TRP A 1 94 ? -8.204 -0.780 0.071 1.00 97.00 94 TRP A C 1
ATOM 742 O O . TRP A 1 94 ? -7.308 -1.380 -0.526 1.00 97.00 94 TRP A O 1
ATOM 752 N N . GLU A 1 95 ? -9.411 -1.321 0.244 1.00 97.12 95 GLU A N 1
ATOM 753 C CA . GLU A 1 95 ? -9.784 -2.648 -0.252 1.00 97.12 95 GLU A CA 1
ATOM 754 C C . GLU A 1 95 ? -9.678 -2.749 -1.777 1.00 97.12 95 GLU A C 1
ATOM 756 O O . GLU A 1 95 ? -9.085 -3.696 -2.307 1.00 97.12 95 GLU A O 1
ATOM 761 N N . LYS A 1 96 ? -10.224 -1.752 -2.482 1.00 97.81 96 LYS A N 1
ATOM 762 C CA . LYS A 1 96 ? -10.194 -1.676 -3.946 1.00 97.81 96 LYS A CA 1
ATOM 763 C C . LYS A 1 96 ? -8.766 -1.560 -4.472 1.00 97.81 96 LYS A C 1
ATOM 765 O O . LYS A 1 96 ? -8.416 -2.305 -5.385 1.00 97.81 96 LYS A O 1
ATOM 770 N N . LEU A 1 97 ? -7.939 -0.701 -3.873 1.00 96.81 97 LEU A N 1
ATOM 771 C CA . LEU A 1 97 ? -6.532 -0.523 -4.236 1.00 96.81 97 LEU A CA 1
ATOM 772 C C . LEU A 1 97 ? -5.778 -1.851 -4.142 1.00 96.81 97 LEU A C 1
ATOM 774 O O . LEU A 1 97 ? -5.178 -2.300 -5.116 1.00 96.81 97 LEU A O 1
ATOM 778 N N . ARG A 1 98 ? -5.862 -2.533 -2.994 1.00 97.44 98 ARG A N 1
ATOM 779 C CA . ARG A 1 98 ? -5.151 -3.803 -2.775 1.00 97.44 98 ARG A CA 1
ATOM 780 C C . ARG A 1 98 ? -5.630 -4.905 -3.709 1.00 97.44 98 ARG A C 1
ATOM 782 O O . ARG A 1 98 ? -4.815 -5.669 -4.228 1.00 97.44 98 ARG A O 1
ATOM 789 N N . ALA A 1 99 ? -6.938 -4.990 -3.948 1.00 97.81 99 ALA A N 1
ATOM 790 C CA . ALA A 1 99 ? -7.504 -5.938 -4.900 1.00 97.81 99 ALA A CA 1
ATOM 791 C C . ALA A 1 99 ? -7.066 -5.638 -6.346 1.00 97.81 99 ALA A C 1
ATOM 793 O O . ALA A 1 99 ? -6.746 -6.568 -7.087 1.00 97.81 99 ALA A O 1
ATOM 794 N N . GLY A 1 100 ? -7.025 -4.363 -6.738 1.00 98.00 100 GLY A N 1
ATOM 795 C CA . GLY A 1 100 ? -6.561 -3.907 -8.047 1.00 98.00 100 GLY A CA 1
ATOM 796 C C . GLY A 1 100 ? -5.086 -4.224 -8.275 1.00 98.00 100 GLY A C 1
ATOM 797 O O . GLY A 1 100 ? -4.756 -4.923 -9.230 1.00 98.00 100 GLY A O 1
ATOM 798 N N . VAL A 1 101 ? -4.216 -3.832 -7.339 1.00 97.88 101 VAL A N 1
ATOM 799 C CA . VAL A 1 101 ? -2.778 -4.146 -7.377 1.00 97.88 101 VAL A CA 1
ATOM 800 C C . VAL A 1 101 ? -2.553 -5.655 -7.457 1.00 97.88 101 VAL A C 1
ATOM 802 O O . VAL A 1 101 ? -1.760 -6.114 -8.276 1.00 97.88 101 VAL A O 1
ATOM 805 N N . LYS A 1 102 ? -3.303 -6.459 -6.689 1.00 97.88 102 LYS A N 1
ATOM 806 C CA . LYS A 1 102 ? -3.223 -7.925 -6.776 1.00 97.88 102 LYS A CA 1
ATOM 807 C C . LYS A 1 102 ? -3.479 -8.440 -8.189 1.00 97.88 102 LYS A C 1
ATOM 809 O O . LYS A 1 102 ? -2.773 -9.344 -8.617 1.00 97.88 102 LYS A O 1
ATOM 814 N N . LYS A 1 103 ? -4.483 -7.898 -8.885 1.00 97.75 103 LYS A N 1
ATOM 815 C CA . LYS A 1 103 ? -4.819 -8.285 -10.263 1.00 97.75 103 LYS A CA 1
ATOM 816 C C . LYS A 1 103 ? -3.752 -7.818 -11.251 1.00 97.75 103 LYS A C 1
ATOM 818 O O . LYS A 1 103 ? -3.336 -8.609 -12.088 1.00 97.75 103 LYS A O 1
ATOM 823 N N . LEU A 1 104 ? -3.274 -6.580 -11.124 1.00 97.25 104 LEU A N 1
ATOM 824 C CA . LEU A 1 104 ? -2.230 -6.033 -11.995 1.00 97.25 104 LEU A CA 1
ATOM 825 C C . LEU A 1 104 ? -0.930 -6.840 -11.898 1.00 97.25 104 LEU A C 1
ATOM 827 O O . LEU A 1 104 ? -0.367 -7.194 -12.928 1.00 97.25 104 LEU A O 1
ATOM 831 N N . LEU A 1 105 ? -0.524 -7.254 -10.693 1.00 96.88 105 LEU A N 1
ATOM 832 C CA . LEU A 1 105 ? 0.654 -8.106 -10.463 1.00 96.88 105 LEU A CA 1
ATOM 833 C C . LEU A 1 105 ? 0.545 -9.527 -11.060 1.00 96.88 105 LEU A C 1
ATOM 835 O O . LEU A 1 105 ? 1.526 -10.281 -11.059 1.00 96.88 105 LEU A O 1
ATOM 839 N N . LEU A 1 106 ? -0.636 -9.940 -11.539 1.00 95.69 106 LEU A N 1
ATOM 840 C CA . LEU A 1 106 ? -0.790 -11.184 -12.304 1.00 95.69 106 LEU A CA 1
ATOM 841 C C . LEU A 1 106 ? -0.360 -11.019 -13.766 1.00 95.69 106 LEU A C 1
ATOM 843 O O . LEU A 1 106 ? 0.031 -12.008 -14.380 1.00 95.69 106 LEU A O 1
ATOM 847 N N . VAL A 1 107 ? -0.428 -9.798 -14.301 1.00 94.75 107 VAL A N 1
ATOM 848 C CA . VAL A 1 107 ? -0.178 -9.483 -15.716 1.00 94.75 107 VAL A CA 1
ATOM 849 C C . VAL A 1 107 ? 1.160 -8.765 -15.878 1.00 94.75 107 VAL A C 1
ATOM 851 O O . VAL A 1 107 ? 2.015 -9.199 -16.649 1.00 94.75 107 VAL A O 1
ATOM 854 N N . TYR A 1 108 ? 1.368 -7.703 -15.105 1.00 93.56 108 TYR A N 1
ATOM 855 C CA . TYR A 1 108 ? 2.560 -6.871 -15.155 1.00 93.56 108 TYR A CA 1
ATOM 856 C C . TYR A 1 108 ? 3.607 -7.419 -14.195 1.00 93.56 108 TYR A C 1
ATOM 858 O O . TYR A 1 108 ? 3.360 -7.641 -13.006 1.00 93.56 108 TYR A O 1
ATOM 866 N N . ARG A 1 109 ? 4.791 -7.707 -14.737 1.00 92.62 109 ARG A N 1
ATOM 867 C CA . ARG A 1 109 ? 5.892 -8.262 -13.952 1.00 92.62 109 ARG A CA 1
ATOM 868 C C . ARG A 1 109 ? 6.435 -7.172 -13.043 1.00 92.62 109 ARG A C 1
ATOM 870 O O . ARG A 1 109 ? 6.815 -6.113 -13.517 1.00 92.62 109 ARG A O 1
ATOM 877 N N . SER A 1 110 ? 6.549 -7.477 -11.761 1.00 95.00 110 SER A N 1
ATOM 878 C CA . SER A 1 110 ? 7.191 -6.603 -10.785 1.00 95.00 110 SER A CA 1
ATOM 879 C C . SER A 1 110 ? 8.126 -7.421 -9.906 1.00 95.00 110 SER A C 1
ATOM 881 O O . SER A 1 110 ? 7.904 -8.616 -9.658 1.00 95.00 110 SER A O 1
ATOM 883 N N . LYS A 1 111 ? 9.200 -6.782 -9.458 1.00 94.50 111 LYS A N 1
ATOM 884 C CA . LYS A 1 111 ? 10.275 -7.374 -8.677 1.00 94.50 111 LYS A CA 1
ATOM 885 C C . LYS A 1 111 ? 10.457 -6.626 -7.370 1.00 94.50 111 LYS A C 1
ATOM 887 O O . LYS A 1 111 ? 10.371 -5.405 -7.340 1.00 94.50 111 LYS A O 1
ATOM 892 N N . VAL A 1 112 ? 10.754 -7.366 -6.313 1.00 94.69 112 VAL A N 1
ATOM 893 C CA . VAL A 1 112 ? 11.177 -6.809 -5.027 1.00 94.69 112 VAL A CA 1
ATOM 894 C C . VAL A 1 112 ? 12.522 -7.406 -4.644 1.00 94.69 112 VAL A C 1
ATOM 896 O O . VAL A 1 112 ? 12.802 -8.571 -4.930 1.00 94.69 112 VAL A O 1
ATOM 899 N N . CYS A 1 113 ? 13.397 -6.618 -4.033 1.00 91.56 113 CYS A N 1
ATOM 900 C CA . CYS A 1 113 ? 14.643 -7.122 -3.489 1.00 91.56 113 CYS A CA 1
ATOM 901 C C . CYS A 1 113 ? 14.384 -7.753 -2.119 1.00 91.56 113 CYS A C 1
ATOM 903 O O . CYS A 1 113 ? 14.028 -7.064 -1.161 1.00 91.56 113 CYS A O 1
ATOM 905 N N . LYS A 1 114 ? 14.653 -9.054 -1.979 1.00 88.88 114 LYS A N 1
ATOM 906 C CA . LYS A 1 114 ? 14.431 -9.795 -0.725 1.00 88.88 114 LYS A CA 1
ATOM 907 C C . LYS A 1 114 ? 15.152 -9.182 0.481 1.00 88.88 114 LYS A C 1
ATOM 909 O O . LYS A 1 114 ? 14.679 -9.312 1.608 1.00 88.88 114 LYS A O 1
ATOM 914 N N . ARG A 1 115 ? 16.299 -8.534 0.237 1.00 84.19 115 ARG A N 1
ATOM 915 C CA . ARG A 1 115 ? 17.191 -7.988 1.271 1.00 84.19 115 ARG A CA 1
ATOM 916 C C . ARG A 1 115 ? 16.832 -6.558 1.671 1.00 84.19 115 ARG A C 1
ATOM 918 O O . ARG A 1 115 ? 16.633 -6.307 2.850 1.00 84.19 115 ARG A O 1
ATOM 925 N N . CYS A 1 116 ? 16.757 -5.632 0.713 1.00 85.56 116 CYS A N 1
ATOM 926 C CA . CYS A 1 116 ? 16.564 -4.205 1.005 1.00 85.56 116 CYS A CA 1
ATOM 927 C C . CYS A 1 116 ? 15.156 -3.680 0.707 1.00 85.56 116 CYS A C 1
ATOM 929 O O . CYS A 1 116 ? 14.931 -2.490 0.871 1.00 85.56 116 CYS A O 1
ATOM 931 N N . LYS A 1 117 ? 14.229 -4.544 0.269 1.00 90.25 117 LYS A N 1
ATOM 932 C CA . LYS A 1 117 ? 12.829 -4.200 -0.039 1.00 90.25 117 LYS A CA 1
ATOM 933 C C . LYS A 1 117 ? 12.636 -3.170 -1.158 1.00 90.25 117 LYS A C 1
ATOM 935 O O . LYS A 1 117 ? 11.537 -2.667 -1.331 1.00 90.25 117 LYS A O 1
ATOM 940 N N . GLU A 1 118 ? 13.673 -2.933 -1.961 1.00 91.25 118 GLU A N 1
ATOM 941 C CA . GLU A 1 118 ? 13.579 -2.139 -3.189 1.00 91.25 118 GLU A CA 1
ATOM 942 C C . GLU A 1 118 ? 12.564 -2.759 -4.149 1.00 91.25 118 GLU A C 1
ATOM 944 O O . GLU A 1 118 ? 12.604 -3.975 -4.356 1.00 91.25 118 GLU A O 1
ATOM 949 N N . VAL A 1 119 ? 11.703 -1.945 -4.759 1.00 93.75 119 VAL A N 1
ATOM 950 C CA . VAL A 1 119 ? 10.707 -2.396 -5.734 1.00 93.75 119 VAL A CA 1
ATOM 951 C C . VAL A 1 119 ? 11.052 -1.875 -7.122 1.00 93.75 119 VAL A C 1
ATOM 953 O O . VAL A 1 119 ? 11.427 -0.725 -7.319 1.00 93.75 119 VAL A O 1
ATOM 956 N N . HIS A 1 120 ? 10.897 -2.746 -8.109 1.00 93.88 120 HIS A N 1
ATOM 957 C CA . HIS A 1 120 ? 11.007 -2.411 -9.516 1.00 93.88 120 HIS A CA 1
ATOM 958 C C . HIS A 1 120 ? 9.793 -2.955 -10.257 1.00 93.88 120 HIS A C 1
ATOM 960 O O . HIS A 1 120 ? 9.499 -4.151 -10.195 1.00 93.88 120 HIS A O 1
ATOM 966 N N . ILE A 1 121 ? 9.099 -2.094 -10.988 1.00 94.56 121 ILE A N 1
ATOM 967 C CA . ILE A 1 121 ? 8.036 -2.517 -11.891 1.00 94.56 121 ILE A CA 1
ATOM 968 C C . ILE A 1 121 ? 8.703 -2.826 -13.233 1.00 94.56 121 ILE A C 1
ATOM 970 O O . ILE A 1 121 ? 9.295 -1.959 -13.863 1.00 94.56 121 ILE A O 1
ATOM 974 N N . GLY A 1 122 ? 8.704 -4.095 -13.621 1.00 90.56 122 GLY A N 1
ATOM 975 C CA . GLY A 1 122 ? 9.402 -4.579 -14.803 1.00 90.56 122 GLY A CA 1
ATOM 976 C C . GLY A 1 122 ? 9.892 -6.027 -14.664 1.00 90.56 122 GLY A C 1
ATOM 977 O O . GLY A 1 122 ? 9.920 -6.611 -13.573 1.00 90.56 122 GLY A O 1
ATOM 978 N N . PRO A 1 123 ? 10.294 -6.661 -15.779 1.00 85.19 123 PRO A N 1
ATOM 979 C CA . PRO A 1 123 ? 10.607 -8.088 -15.826 1.00 85.19 123 PRO A CA 1
ATOM 980 C C . PRO A 1 123 ? 11.888 -8.494 -15.086 1.00 85.19 123 PRO A C 1
ATOM 982 O O . PRO A 1 123 ? 11.947 -9.620 -14.584 1.00 85.19 123 PRO A O 1
ATOM 985 N N . SER A 1 124 ? 12.899 -7.624 -15.029 1.00 80.31 124 SER A N 1
ATOM 986 C CA . SER A 1 124 ? 14.283 -8.029 -14.720 1.00 80.31 124 SER A CA 1
ATOM 987 C C . SER A 1 124 ? 14.877 -7.386 -13.465 1.00 80.31 124 SER A C 1
ATOM 989 O O . SER A 1 124 ? 15.884 -7.884 -12.962 1.00 80.31 124 SER A O 1
ATOM 991 N N . GLY A 1 125 ? 14.263 -6.328 -12.926 1.00 80.88 125 GLY A N 1
ATOM 992 C CA . GLY A 1 125 ? 14.894 -5.533 -11.871 1.00 80.88 125 GLY A CA 1
ATOM 993 C C . GLY A 1 125 ? 16.021 -4.645 -12.412 1.00 80.88 125 GLY A C 1
ATOM 994 O O . GLY A 1 125 ? 16.427 -4.765 -13.569 1.00 80.88 125 GLY A O 1
ATOM 995 N N . HIS A 1 126 ? 16.569 -3.779 -11.558 1.00 83.94 126 HIS A N 1
ATOM 996 C CA . HIS A 1 126 ? 17.711 -2.923 -11.893 1.00 83.94 126 HIS A CA 1
ATOM 997 C C . HIS A 1 126 ? 19.024 -3.366 -11.228 1.00 83.94 126 HIS A C 1
ATOM 999 O O . HIS A 1 126 ? 19.058 -4.179 -10.300 1.00 83.94 126 HIS A O 1
ATOM 1005 N N . LYS A 1 127 ? 20.140 -2.803 -11.703 1.00 82.06 127 LYS A N 1
ATOM 1006 C CA . LYS A 1 127 ? 21.489 -2.957 -11.129 1.00 82.06 127 LYS A CA 1
ATOM 1007 C C . LYS A 1 127 ? 21.912 -1.758 -10.277 1.00 82.06 127 LYS A C 1
ATOM 1009 O O . LYS A 1 127 ? 23.018 -1.760 -9.735 1.00 82.06 127 LYS A O 1
ATOM 1014 N N . ALA A 1 128 ? 21.062 -0.736 -10.141 1.00 77.19 128 ALA A N 1
ATOM 1015 C CA . ALA A 1 128 ? 21.374 0.406 -9.294 1.00 77.19 128 ALA A CA 1
ATOM 1016 C C . ALA A 1 128 ? 21.500 0.029 -7.813 1.00 77.19 128 ALA A C 1
ATOM 1018 O O . ALA A 1 128 ? 20.547 -0.443 -7.196 1.00 77.19 128 ALA A O 1
ATOM 1019 N N . ARG A 1 129 ? 22.691 0.239 -7.238 1.00 69.25 129 ARG A N 1
ATOM 1020 C CA . ARG A 1 129 ? 22.956 -0.018 -5.817 1.00 69.25 129 ARG A CA 1
ATOM 1021 C C . ARG A 1 129 ? 22.297 1.076 -4.975 1.00 69.25 129 ARG A C 1
ATOM 1023 O O . ARG A 1 129 ? 22.796 2.197 -4.958 1.00 69.25 129 ARG A O 1
ATOM 1030 N N . LEU A 1 130 ? 21.201 0.743 -4.300 1.00 62.78 130 LEU A N 1
ATOM 1031 C CA . LEU A 1 130 ? 20.556 1.597 -3.293 1.00 62.78 130 LEU A CA 1
ATOM 1032 C C . LEU A 1 130 ? 20.759 1.066 -1.864 1.00 62.78 130 LEU A C 1
ATOM 1034 O O . LEU A 1 130 ? 20.519 1.777 -0.895 1.00 62.78 130 LEU A O 1
ATOM 1038 N N . CYS A 1 131 ? 21.255 -0.169 -1.700 1.00 59.00 131 CYS A N 1
ATOM 1039 C CA . CYS A 1 131 ? 21.448 -0.779 -0.386 1.00 59.00 131 CYS A CA 1
ATOM 1040 C C . CYS A 1 131 ? 22.692 -0.217 0.341 1.00 59.00 131 CYS A C 1
ATOM 1042 O O . CYS A 1 131 ? 23.763 -0.817 0.347 1.00 59.00 131 CYS A O 1
ATOM 1044 N N . GLY A 1 132 ? 22.542 0.945 0.978 1.00 51.50 132 GLY A N 1
ATOM 1045 C CA . GLY A 1 132 ? 23.552 1.575 1.841 1.00 51.50 132 GLY A CA 1
ATOM 1046 C C . GLY A 1 132 ? 23.637 1.015 3.270 1.00 51.50 132 GLY A C 1
ATOM 1047 O O . GLY A 1 132 ? 24.368 1.568 4.087 1.00 51.50 132 GLY A O 1
ATOM 1048 N N . VAL A 1 133 ? 22.896 -0.053 3.593 1.00 47.59 133 VAL A N 1
ATOM 1049 C CA . VAL A 1 133 ? 22.701 -0.520 4.983 1.00 47.59 133 VAL A CA 1
ATOM 1050 C C . VAL A 1 133 ? 23.783 -1.505 5.455 1.00 47.59 133 VAL A C 1
ATOM 1052 O O . VAL A 1 133 ? 24.068 -1.573 6.644 1.00 47.59 133 VAL A O 1
ATOM 1055 N N . PHE A 1 134 ? 24.471 -2.204 4.547 1.00 44.25 134 PHE A N 1
ATOM 1056 C CA . PHE A 1 134 ? 25.556 -3.129 4.900 1.00 44.25 134 PHE A CA 1
ATOM 1057 C C . PHE A 1 134 ? 26.884 -2.624 4.333 1.00 44.25 134 PHE A C 1
ATOM 1059 O O . PHE A 1 134 ? 27.339 -3.073 3.286 1.00 44.25 134 PHE A O 1
ATOM 1066 N N . LYS A 1 135 ? 27.513 -1.658 5.015 1.00 44.66 135 LYS A N 1
ATOM 1067 C CA . LYS A 1 135 ? 28.848 -1.150 4.638 1.00 44.66 135 LYS A CA 1
ATOM 1068 C C . LYS A 1 135 ? 29.982 -2.163 4.871 1.00 44.66 135 LYS A C 1
ATOM 1070 O O . LYS A 1 135 ? 31.076 -1.944 4.365 1.00 44.66 135 LYS A O 1
ATOM 1075 N N . TYR A 1 136 ? 29.729 -3.258 5.596 1.00 46.25 136 TYR A N 1
ATOM 1076 C CA . TYR A 1 136 ? 30.775 -4.177 6.066 1.00 46.25 136 TYR A CA 1
ATOM 1077 C C . TYR A 1 136 ? 30.679 -5.617 5.553 1.00 46.25 136 TYR A C 1
ATOM 1079 O O . TYR A 1 136 ? 31.566 -6.412 5.847 1.00 46.25 136 TYR A O 1
ATOM 1087 N N . GLU A 1 137 ? 29.678 -5.964 4.743 1.00 44.31 137 GLU A N 1
ATOM 1088 C CA . GLU A 1 137 ? 29.631 -7.287 4.118 1.00 44.31 137 GLU A CA 1
ATOM 1089 C C . GLU A 1 137 ? 29.967 -7.196 2.629 1.00 44.31 137 GLU A C 1
ATOM 1091 O O . GLU A 1 137 ? 29.391 -6.418 1.873 1.00 44.31 137 GLU A O 1
ATOM 1096 N N . SER A 1 138 ? 30.897 -8.040 2.199 1.00 45.06 138 SER A N 1
ATOM 1097 C CA . SER A 1 138 ? 31.483 -8.179 0.859 1.00 45.06 138 SER A CA 1
ATOM 1098 C C . SER A 1 138 ? 30.500 -8.552 -0.273 1.00 45.06 138 SER A C 1
ATOM 1100 O O . SER A 1 138 ? 30.918 -8.899 -1.383 1.00 45.06 138 SER A O 1
ATOM 1102 N N . TRP A 1 139 ? 29.186 -8.436 -0.058 1.00 45.59 139 TRP A N 1
ATOM 1103 C CA . TRP A 1 139 ? 28.166 -8.660 -1.080 1.00 45.59 139 TRP A CA 1
ATOM 1104 C C . TRP A 1 139 ? 27.958 -7.385 -1.906 1.00 45.59 139 TRP A C 1
ATOM 1106 O O . TRP A 1 139 ? 27.363 -6.407 -1.466 1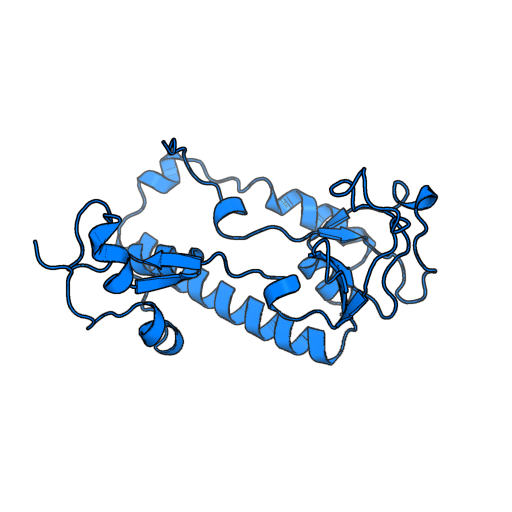.00 45.59 139 TRP A O 1
ATOM 1116 N N . ARG A 1 140 ? 28.476 -7.413 -3.137 1.00 51.78 140 ARG A N 1
ATOM 1117 C CA . ARG A 1 140 ? 28.649 -6.310 -4.103 1.00 51.78 140 ARG A CA 1
ATOM 1118 C C . ARG A 1 140 ? 27.369 -5.567 -4.527 1.00 51.78 140 ARG A C 1
ATOM 1120 O O . ARG A 1 140 ? 27.042 -5.586 -5.710 1.00 51.78 140 ARG A O 1
ATOM 1127 N N . GLY A 1 141 ? 26.638 -4.902 -3.633 1.00 56.88 141 GLY A N 1
ATOM 1128 C CA . GLY A 1 141 ? 25.553 -3.966 -3.977 1.00 56.88 141 GLY A CA 1
ATOM 1129 C C . GLY A 1 141 ? 24.542 -4.469 -5.019 1.00 56.88 141 GLY A C 1
ATOM 1130 O O . GLY A 1 141 ? 24.015 -3.679 -5.792 1.00 56.88 141 GLY A O 1
ATOM 1131 N N . THR A 1 142 ? 24.343 -5.785 -5.116 1.00 71.06 142 THR A N 1
ATOM 1132 C CA . THR A 1 142 ? 23.521 -6.419 -6.150 1.00 71.06 142 THR A CA 1
ATOM 1133 C C . THR A 1 142 ? 22.219 -6.860 -5.505 1.00 71.06 142 THR A C 1
ATOM 1135 O O . THR A 1 142 ? 22.231 -7.481 -4.441 1.00 71.06 142 THR A O 1
ATOM 1138 N N . HIS A 1 143 ? 21.100 -6.520 -6.135 1.00 81.38 143 HIS A N 1
ATOM 1139 C CA . HIS A 1 143 ? 19.775 -6.884 -5.650 1.00 81.38 143 HIS A CA 1
ATOM 1140 C C . HIS A 1 143 ? 19.506 -8.376 -5.821 1.00 81.38 143 HIS A C 1
ATOM 1142 O O . HIS A 1 143 ? 19.888 -8.980 -6.824 1.00 81.38 143 HIS A O 1
ATOM 1148 N N . TYR A 1 144 ? 18.808 -8.959 -4.847 1.00 87.88 144 TYR A N 1
ATOM 1149 C CA . TYR A 1 144 ? 18.258 -10.307 -4.953 1.00 87.88 144 TYR A CA 1
ATOM 1150 C C . TYR A 1 144 ? 16.772 -10.201 -5.293 1.00 87.88 144 TYR A C 1
ATOM 1152 O O . TYR A 1 144 ? 15.934 -10.088 -4.397 1.00 87.88 144 TYR A O 1
ATOM 1160 N N . TRP A 1 145 ? 16.477 -10.156 -6.591 1.00 91.38 145 TRP A N 1
ATOM 1161 C CA . TRP A 1 145 ? 15.134 -9.920 -7.114 1.00 91.38 145 TRP A CA 1
ATOM 1162 C C . TRP A 1 145 ? 14.244 -11.162 -7.001 1.00 91.38 145 TRP A C 1
ATOM 1164 O O . TRP A 1 145 ? 14.549 -12.213 -7.561 1.00 91.38 145 TRP A O 1
ATOM 1174 N N . GLU A 1 146 ? 13.094 -11.013 -6.353 1.00 94.44 146 GLU A N 1
ATOM 1175 C CA . GLU A 1 146 ? 12.002 -11.987 -6.331 1.00 94.44 146 GLU A CA 1
ATOM 1176 C C . GLU A 1 146 ? 10.725 -11.377 -6.918 1.00 94.44 146 GLU A C 1
ATOM 1178 O O . GLU A 1 146 ? 10.668 -10.178 -7.188 1.00 94.44 146 GLU A O 1
ATOM 1183 N N . LYS A 1 147 ? 9.709 -12.201 -7.195 1.00 96.19 147 LYS A N 1
ATOM 1184 C CA . LYS A 1 147 ? 8.415 -11.698 -7.675 1.00 96.19 147 LYS A CA 1
ATOM 1185 C C . LYS A 1 147 ? 7.770 -10.857 -6.569 1.00 96.19 147 LYS A C 1
ATOM 1187 O O . LYS A 1 147 ? 7.566 -11.375 -5.477 1.00 96.19 147 LYS A O 1
ATOM 1192 N N . ALA A 1 148 ? 7.422 -9.609 -6.876 1.00 97.12 148 ALA A N 1
ATOM 1193 C CA . ALA A 1 148 ? 6.724 -8.746 -5.930 1.00 97.12 148 ALA A CA 1
ATOM 1194 C C . ALA A 1 148 ? 5.272 -9.205 -5.721 1.00 97.12 148 ALA A C 1
ATOM 1196 O O . ALA A 1 148 ? 4.578 -9.609 -6.661 1.00 97.12 148 ALA A O 1
ATOM 1197 N N . GLY A 1 149 ? 4.818 -9.137 -4.476 1.00 97.31 149 GLY A N 1
ATOM 1198 C CA . GLY A 1 149 ? 3.436 -9.300 -4.060 1.00 97.31 149 GLY A CA 1
ATOM 1199 C C . GLY A 1 149 ? 2.784 -7.969 -3.683 1.00 97.31 149 GLY A C 1
ATOM 1200 O O . GLY A 1 149 ? 3.399 -6.908 -3.681 1.00 97.31 149 GLY A O 1
ATOM 1201 N N . VAL A 1 150 ? 1.502 -8.032 -3.316 1.00 97.44 150 VAL A N 1
ATOM 1202 C CA . VAL A 1 150 ? 0.707 -6.838 -2.968 1.00 97.44 150 VAL A CA 1
ATOM 1203 C C . VAL A 1 150 ? 1.311 -6.074 -1.792 1.00 97.44 150 VAL A C 1
ATOM 1205 O O . VAL A 1 150 ? 1.302 -4.853 -1.799 1.00 97.44 150 VAL A O 1
ATOM 1208 N N . ASN A 1 151 ? 1.850 -6.783 -0.797 1.00 96.81 151 ASN A N 1
ATOM 1209 C CA . ASN A 1 151 ? 2.457 -6.163 0.384 1.00 96.81 151 ASN A CA 1
ATOM 1210 C C . ASN A 1 151 ? 3.799 -5.488 0.100 1.00 96.81 151 ASN A C 1
ATOM 1212 O O . ASN A 1 151 ? 4.234 -4.696 0.927 1.00 96.81 151 ASN A O 1
ATOM 1216 N N . ASP A 1 152 ? 4.446 -5.801 -1.024 1.00 97.12 152 ASP A N 1
ATOM 1217 C CA . ASP A 1 152 ? 5.694 -5.143 -1.402 1.00 97.12 152 ASP A CA 1
ATOM 1218 C C . ASP A 1 152 ? 5.423 -3.764 -2.009 1.00 97.12 152 ASP A C 1
ATOM 1220 O O . ASP A 1 152 ? 6.226 -2.867 -1.814 1.00 97.12 152 ASP A O 1
ATOM 1224 N N . LEU A 1 153 ? 4.285 -3.578 -2.695 1.00 97.00 153 LEU A N 1
ATOM 1225 C CA . LEU A 1 153 ? 3.882 -2.292 -3.287 1.00 97.00 153 LEU A CA 1
ATOM 1226 C C . LEU A 1 153 ? 2.951 -1.482 -2.379 1.00 97.00 153 LEU A C 1
ATOM 1228 O O . LEU A 1 153 ? 2.983 -0.259 -2.387 1.00 97.00 153 LEU A O 1
ATOM 1232 N N . VAL A 1 154 ? 2.088 -2.163 -1.625 1.00 96.69 154 VAL A N 1
ATOM 1233 C CA . VAL A 1 154 ? 1.123 -1.561 -0.698 1.00 96.69 154 VAL A CA 1
ATOM 1234 C C . VAL A 1 154 ? 1.276 -2.266 0.653 1.00 96.69 154 VAL A C 1
ATOM 1236 O O . VAL A 1 154 ? 0.536 -3.213 0.945 1.00 96.69 154 VAL A O 1
ATOM 1239 N N . PRO A 1 155 ? 2.264 -1.888 1.477 1.00 95.81 155 PRO A N 1
ATOM 1240 C CA . PRO A 1 155 ? 2.509 -2.553 2.749 1.00 95.81 155 PRO A CA 1
ATOM 1241 C C . PRO A 1 155 ? 1.351 -2.361 3.731 1.00 95.81 155 PRO A C 1
ATOM 1243 O O . PRO A 1 155 ? 0.777 -1.280 3.849 1.00 95.81 155 PRO A O 1
ATOM 1246 N N . GLU A 1 156 ? 1.018 -3.406 4.491 1.00 94.25 156 GLU A N 1
ATOM 1247 C CA . GLU A 1 156 ? 0.110 -3.269 5.632 1.00 94.25 156 GLU A CA 1
ATOM 1248 C C . GLU A 1 156 ? 0.920 -2.866 6.870 1.00 94.25 156 GLU A C 1
ATOM 1250 O O . GLU A 1 156 ? 1.624 -3.695 7.453 1.00 94.25 156 GLU A O 1
ATOM 1255 N N . LYS A 1 157 ? 0.807 -1.609 7.315 1.00 94.94 157 LYS A N 1
ATOM 1256 C CA . LYS A 1 157 ? 1.347 -1.201 8.618 1.00 94.94 157 LYS A CA 1
ATOM 1257 C C . LYS A 1 157 ? 0.480 -1.796 9.723 1.00 94.94 157 LYS A C 1
ATOM 1259 O O . LYS A 1 157 ? -0.598 -1.287 9.999 1.00 94.94 157 LYS A O 1
ATOM 1264 N N . VAL A 1 158 ? 0.907 -2.894 10.338 1.00 95.06 158 VAL A N 1
ATOM 1265 C CA . VAL A 1 158 ? 0.137 -3.532 11.417 1.00 95.06 158 VAL A CA 1
ATOM 1266 C C . VAL A 1 158 ? 0.329 -2.767 12.726 1.00 95.06 158 VAL A C 1
ATOM 1268 O O . VAL A 1 158 ? 1.458 -2.487 13.123 1.00 95.06 158 VAL A O 1
ATOM 1271 N N . VAL A 1 159 ? -0.778 -2.462 13.400 1.00 95.00 159 VAL A N 1
ATOM 1272 C CA . VAL A 1 159 ? -0.821 -1.783 14.701 1.00 95.00 159 VAL A CA 1
ATOM 1273 C C . VAL A 1 159 ? -1.585 -2.616 15.722 1.00 95.00 159 VAL A C 1
ATOM 1275 O O . VAL A 1 159 ? -2.383 -3.488 15.364 1.00 95.00 159 VAL A O 1
ATOM 1278 N N . TRP A 1 160 ? -1.359 -2.312 16.997 1.00 94.88 160 TRP A N 1
ATOM 1279 C CA . TRP A 1 160 ? -2.236 -2.738 18.080 1.00 94.88 160 TRP A CA 1
ATOM 1280 C C . TRP A 1 160 ? -3.599 -2.065 17.918 1.00 94.88 160 TRP A C 1
ATOM 1282 O O . TRP A 1 160 ? -3.686 -0.842 17.835 1.00 94.88 160 TRP A O 1
ATOM 1292 N N . HIS A 1 161 ? -4.656 -2.866 17.848 1.00 94.69 161 HIS A N 1
ATOM 1293 C CA . HIS A 1 161 ? -6.023 -2.382 17.723 1.00 94.69 161 HIS A CA 1
ATOM 1294 C C . HIS A 1 161 ? -6.688 -2.390 19.097 1.00 94.69 161 HIS A C 1
ATOM 1296 O O . HIS A 1 161 ? -6.862 -3.453 19.700 1.00 94.69 161 HIS A O 1
ATOM 1302 N N . ARG A 1 162 ? -7.062 -1.201 19.572 1.00 92.81 162 ARG A N 1
ATOM 1303 C CA . ARG A 1 162 ? -7.804 -1.031 20.815 1.00 92.81 162 ARG A CA 1
ATOM 1304 C C . ARG A 1 162 ? -9.291 -1.287 20.571 1.00 92.81 162 ARG A C 1
ATOM 1306 O O . ARG A 1 162 ? -9.901 -0.649 19.720 1.00 92.81 162 ARG A O 1
ATOM 1313 N N . ARG A 1 163 ? -9.881 -2.175 21.366 1.00 92.31 163 ARG A N 1
ATOM 1314 C CA . ARG A 1 163 ? -11.319 -2.467 21.341 1.00 92.31 163 ARG A CA 1
ATOM 1315 C C . ARG A 1 163 ? -12.068 -1.619 22.378 1.00 92.31 163 ARG A C 1
ATOM 1317 O O . ARG A 1 163 ? -11.434 -1.103 23.300 1.00 92.31 163 ARG A O 1
ATOM 1324 N N . PRO A 1 164 ? -13.405 -1.500 22.291 1.00 90.12 164 PRO A N 1
ATOM 1325 C CA . PRO A 1 164 ? -14.189 -0.750 23.277 1.00 90.12 164 PRO A CA 1
ATOM 1326 C C . PRO A 1 164 ? -13.973 -1.209 24.728 1.00 90.12 164 PRO A C 1
ATOM 1328 O O . PRO A 1 164 ? -13.976 -0.383 25.633 1.00 90.12 164 PRO A O 1
ATOM 1331 N N . GLN A 1 165 ? -13.746 -2.510 24.938 1.00 89.56 165 GLN A N 1
ATOM 1332 C CA . GLN A 1 165 ? -13.484 -3.107 26.251 1.00 89.56 165 GLN A CA 1
ATOM 1333 C C . GLN A 1 165 ? -12.026 -3.001 26.729 1.00 89.56 165 GLN A C 1
ATOM 1335 O O . GLN A 1 165 ? -11.730 -3.402 27.852 1.00 89.56 165 GLN A O 1
ATOM 1340 N N . ASP A 1 166 ? -11.108 -2.528 25.883 1.00 92.06 166 ASP A N 1
ATOM 1341 C CA . ASP A 1 166 ? -9.693 -2.392 26.230 1.00 92.06 166 ASP A CA 1
ATOM 1342 C C . ASP A 1 166 ? -9.418 -1.027 26.898 1.00 92.06 166 ASP A C 1
ATOM 1344 O O . ASP A 1 166 ? -10.100 -0.030 26.604 1.00 92.06 166 ASP A O 1
ATOM 1348 N N . PRO A 1 167 ? -8.388 -0.937 27.761 1.00 90.56 167 PRO A N 1
ATOM 1349 C CA . PRO A 1 167 ? -8.056 0.301 28.460 1.00 90.56 167 PRO A CA 1
ATOM 1350 C C . PRO A 1 167 ? -7.679 1.448 27.512 1.00 90.56 167 PRO A C 1
ATOM 1352 O O . PRO A 1 167 ? -7.088 1.224 26.456 1.00 90.56 167 PRO A O 1
ATOM 1355 N N . VAL A 1 168 ? -7.961 2.684 27.966 1.00 88.38 168 VAL A N 1
ATOM 1356 C CA . VAL A 1 168 ? -7.126 3.892 27.777 1.00 88.38 168 VAL A CA 1
ATOM 1357 C C . VAL A 1 168 ? -5.952 3.754 26.800 1.00 88.38 168 VAL A C 1
ATOM 1359 O O . VAL A 1 168 ? -5.982 4.042 25.600 1.00 88.38 168 VAL A O 1
ATOM 1362 N N . VAL A 1 169 ? -4.897 3.266 27.430 1.00 89.88 169 VAL A N 1
ATOM 1363 C CA . VAL A 1 169 ? -3.564 3.058 26.920 1.00 89.88 169 VAL A CA 1
ATOM 1364 C C . VAL A 1 169 ? -3.308 1.565 27.037 1.00 89.88 169 VAL A C 1
ATOM 1366 O O . VAL A 1 169 ? -3.500 0.976 28.102 1.00 89.88 169 VAL A O 1
ATOM 1369 N N . LEU A 1 170 ? -2.899 0.948 25.933 1.00 91.19 170 LEU A N 1
ATOM 1370 C CA . LEU A 1 170 ? -2.609 -0.477 25.900 1.00 91.19 170 LEU A CA 1
ATOM 1371 C C . LEU A 1 170 ? -1.291 -0.750 26.628 1.00 91.19 170 LEU A C 1
ATOM 1373 O O . LEU A 1 170 ? -0.241 -0.234 26.250 1.00 91.19 170 LEU A O 1
ATOM 1377 N N . LEU A 1 171 ? -1.365 -1.576 27.668 1.00 90.75 171 LEU A N 1
ATOM 1378 C CA . LEU A 1 171 ? -0.219 -1.964 28.489 1.00 90.75 171 LEU A CA 1
ATOM 1379 C C . LEU A 1 171 ? 0.461 -3.227 27.952 1.00 90.75 171 LEU A C 1
ATOM 1381 O O . LEU A 1 171 ? -0.204 -4.107 27.402 1.00 90.75 171 LEU A O 1
ATOM 1385 N N . ASN A 1 172 ? 1.777 -3.346 28.132 1.00 91.31 172 ASN A N 1
ATOM 1386 C CA . ASN A 1 172 ? 2.555 -4.472 27.605 1.00 91.31 172 ASN A CA 1
ATOM 1387 C C . ASN A 1 172 ? 2.065 -5.834 28.139 1.00 91.31 172 ASN A C 1
ATOM 1389 O O . ASN A 1 172 ? 2.068 -6.824 27.410 1.00 91.31 172 ASN A O 1
ATOM 1393 N N . GLU A 1 173 ? 1.573 -5.874 29.373 1.00 92.44 173 GLU A N 1
ATOM 1394 C CA . GLU A 1 173 ? 1.037 -7.054 30.057 1.00 92.44 173 GLU A CA 1
ATOM 1395 C C . GLU A 1 173 ? -0.176 -7.643 29.313 1.00 92.44 173 GLU A C 1
ATOM 1397 O O . GLU A 1 173 ? -0.353 -8.860 29.234 1.00 92.44 173 GLU A O 1
ATOM 1402 N N . GLY A 1 174 ? -0.976 -6.786 28.671 1.00 91.00 174 GLY A N 1
ATOM 1403 C CA . GLY A 1 174 ? -2.165 -7.179 27.917 1.00 91.00 174 GLY A CA 1
ATOM 1404 C C . GLY A 1 174 ? -1.913 -7.532 26.449 1.00 91.00 174 GLY A C 1
ATOM 1405 O O . GLY A 1 174 ? -2.862 -7.881 25.747 1.00 91.00 174 GLY A O 1
ATOM 1406 N N . ARG A 1 175 ? -0.662 -7.512 25.965 1.00 91.12 175 ARG A N 1
ATOM 1407 C CA . ARG A 1 175 ? -0.309 -7.720 24.542 1.00 91.12 175 ARG A CA 1
ATOM 1408 C C . ARG A 1 175 ? -0.869 -9.006 23.921 1.00 91.12 175 ARG A C 1
ATOM 1410 O O . ARG A 1 175 ? -1.078 -9.090 22.718 1.00 91.12 175 ARG A O 1
ATOM 1417 N N . HIS A 1 176 ? -1.127 -10.041 24.713 1.00 91.88 176 HIS A N 1
ATOM 1418 C CA . HIS A 1 176 ? -1.701 -11.288 24.197 1.00 91.88 176 HIS A CA 1
ATOM 1419 C C . HIS A 1 176 ? -3.232 -11.233 24.040 1.00 91.88 176 HIS A C 1
ATOM 1421 O O . HIS A 1 176 ? -3.801 -12.017 23.274 1.00 91.88 176 HIS A O 1
ATOM 1427 N N . HIS A 1 177 ? -3.894 -10.271 24.682 1.00 91.81 177 HIS A N 1
ATOM 1428 C CA . HIS A 1 177 ? -5.345 -10.081 24.668 1.00 91.81 177 HIS A CA 1
ATOM 1429 C C . HIS A 1 177 ? -5.788 -9.156 23.536 1.00 91.81 177 HIS A C 1
ATOM 1431 O O . HIS A 1 177 ? -6.781 -9.441 22.866 1.00 91.81 177 HIS A O 1
ATOM 1437 N N . TYR A 1 178 ? -5.016 -8.104 23.261 1.00 94.25 178 TYR A N 1
ATOM 1438 C CA . TYR A 1 178 ? -5.397 -7.088 22.285 1.00 94.25 178 TYR A CA 1
ATOM 1439 C C . TYR A 1 178 ? -5.435 -7.610 20.846 1.00 94.25 178 TYR A C 1
ATOM 1441 O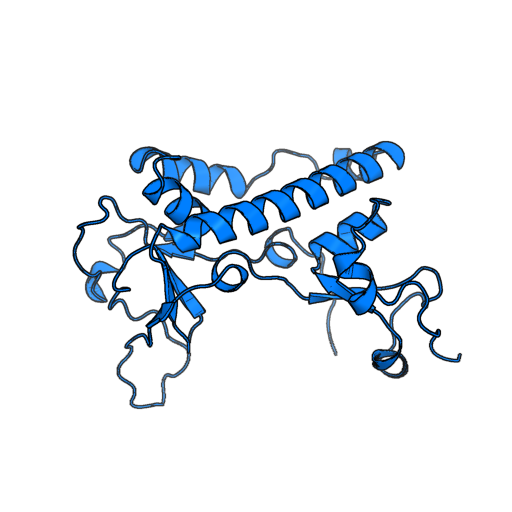 O . TYR A 1 178 ? -4.776 -8.595 20.470 1.00 94.25 178 TYR A O 1
ATOM 1449 N N . GLY A 1 179 ? -6.247 -6.927 20.042 1.00 95.00 179 GLY A N 1
ATOM 1450 C CA . GLY A 1 179 ? -6.331 -7.136 18.609 1.00 95.00 179 GLY A CA 1
ATOM 1451 C C . GLY A 1 179 ? -5.172 -6.482 17.860 1.00 95.00 179 GLY A C 1
ATOM 1452 O O . GLY A 1 179 ? -4.444 -5.641 18.384 1.00 95.00 179 GLY A O 1
ATOM 1453 N N . HIS A 1 180 ? -5.036 -6.852 16.595 1.00 96.44 180 HIS A N 1
ATOM 1454 C CA . HIS A 1 180 ? -4.181 -6.193 15.619 1.00 96.44 180 HIS A CA 1
ATOM 1455 C C . HIS A 1 180 ? -4.974 -5.903 14.349 1.00 96.44 180 HIS A C 1
ATOM 1457 O O . HIS A 1 180 ? -5.870 -6.662 13.972 1.00 96.44 180 HIS A O 1
ATOM 1463 N N . ALA A 1 181 ? -4.601 -4.843 13.647 1.00 96.88 181 ALA A N 1
ATOM 1464 C CA . ALA A 1 181 ? -5.155 -4.518 12.338 1.00 96.88 181 ALA A CA 1
ATOM 1465 C C . ALA A 1 181 ? -4.134 -3.732 11.508 1.00 96.88 181 ALA A C 1
ATOM 1467 O O . ALA A 1 181 ? -3.220 -3.138 12.082 1.00 96.88 181 ALA A O 1
ATOM 1468 N N . PRO A 1 182 ? -4.273 -3.682 10.172 1.00 96.94 182 PRO A N 1
ATOM 1469 C CA . PRO A 1 182 ? -3.639 -2.624 9.396 1.00 96.94 182 PRO A CA 1
ATOM 1470 C C . PRO A 1 182 ? -4.056 -1.248 9.940 1.00 96.94 182 PRO A C 1
ATOM 1472 O O . PRO A 1 182 ? -5.218 -1.054 10.299 1.00 96.94 182 PRO A O 1
ATOM 1475 N N . ALA A 1 183 ? -3.129 -0.296 9.983 1.00 96.12 183 ALA A N 1
ATOM 1476 C CA . ALA A 1 183 ? -3.307 1.014 10.599 1.00 96.12 183 ALA A CA 1
ATOM 1477 C C . ALA A 1 183 ? -4.528 1.750 10.036 1.00 96.12 183 ALA A C 1
ATOM 1479 O O . ALA A 1 183 ? -5.380 2.197 10.798 1.00 96.12 183 ALA A O 1
ATOM 1480 N N . ILE A 1 184 ? -4.679 1.756 8.707 1.00 96.06 184 ILE A N 1
ATOM 1481 C CA . ILE A 1 184 ? -5.845 2.331 8.024 1.00 96.06 184 ILE A CA 1
ATOM 1482 C C . ILE A 1 184 ? -7.162 1.659 8.429 1.00 96.06 184 ILE A C 1
ATOM 1484 O O . ILE A 1 184 ? -8.159 2.341 8.643 1.00 96.06 184 ILE A O 1
ATOM 1488 N N . VAL A 1 185 ? -7.171 0.335 8.607 1.00 96.88 185 VAL A N 1
ATOM 1489 C CA . VAL A 1 185 ? -8.364 -0.409 9.034 1.00 96.88 185 VAL A CA 1
ATOM 1490 C C . VAL A 1 185 ? -8.732 -0.046 10.473 1.00 96.88 185 VAL A C 1
ATOM 1492 O O . VAL A 1 185 ? -9.901 0.215 10.753 1.00 96.88 185 VAL A O 1
ATOM 1495 N N . SER A 1 186 ? -7.747 0.024 11.376 1.00 96.06 186 SER A N 1
ATOM 1496 C CA . SER A 1 186 ? -7.983 0.451 12.761 1.00 96.06 186 SER A CA 1
ATOM 1497 C C . SER A 1 186 ? -8.475 1.895 12.834 1.00 96.06 186 SER A C 1
ATOM 1499 O O . SER A 1 186 ? -9.391 2.183 13.597 1.00 96.06 186 SER A O 1
ATOM 1501 N N . LEU A 1 187 ? -7.889 2.793 12.038 1.00 94.56 187 LEU A N 1
ATOM 1502 C CA . LEU A 1 187 ? -8.268 4.203 11.991 1.00 94.56 187 LEU A CA 1
ATOM 1503 C C . LEU A 1 187 ? -9.715 4.374 11.513 1.00 94.56 187 LEU A C 1
ATOM 1505 O O . LEU A 1 187 ? -10.505 5.045 12.171 1.00 94.56 187 LEU A O 1
ATOM 1509 N N . CYS A 1 188 ? -10.094 3.696 10.426 1.00 95.62 188 CYS A N 1
ATOM 1510 C CA . CYS A 1 188 ? -11.466 3.724 9.917 1.00 95.62 188 CYS A CA 1
ATOM 1511 C C . CYS A 1 188 ? -12.459 3.130 10.928 1.00 95.62 188 CYS A C 1
ATOM 1513 O O . CYS A 1 188 ? -13.556 3.657 11.096 1.00 95.62 188 CYS A O 1
ATOM 1515 N N . SER A 1 189 ? -12.066 2.072 11.648 1.00 95.00 189 SER A N 1
ATOM 1516 C CA . SER A 1 189 ? -12.876 1.512 12.736 1.00 95.00 189 SER A CA 1
ATOM 1517 C C . SER A 1 189 ? -13.123 2.529 13.851 1.00 95.00 189 SER A C 1
ATOM 1519 O O . SER A 1 189 ? -14.248 2.631 14.331 1.00 95.00 189 SER A O 1
ATOM 1521 N N . HIS A 1 190 ? -12.098 3.286 14.262 1.00 92.25 190 HIS A N 1
ATOM 1522 C CA . HIS A 1 190 ? -12.239 4.338 15.276 1.00 92.25 190 HIS A CA 1
ATOM 1523 C C . HIS A 1 190 ? -13.110 5.503 14.792 1.00 92.25 190 HIS A C 1
ATOM 1525 O O . HIS A 1 190 ? -13.829 6.091 15.592 1.00 92.25 190 HIS A O 1
ATOM 1531 N N . ALA A 1 191 ? -13.115 5.785 13.487 1.00 92.50 191 ALA A N 1
ATOM 1532 C CA . ALA A 1 191 ? -14.040 6.736 12.873 1.00 92.50 191 ALA A CA 1
ATOM 1533 C C . ALA A 1 191 ? -15.494 6.215 12.792 1.00 92.50 191 ALA A C 1
ATOM 1535 O O . ALA A 1 191 ? -16.383 6.931 12.344 1.00 92.50 191 ALA A O 1
ATOM 1536 N N . GLY A 1 192 ? -15.764 4.973 13.216 1.00 93.31 192 GLY A N 1
ATOM 1537 C CA . GLY A 1 192 ? -17.099 4.369 13.216 1.00 93.31 192 GLY A CA 1
ATOM 1538 C C . GLY A 1 192 ? -17.460 3.613 11.933 1.00 93.31 192 GLY A C 1
ATOM 1539 O O . GLY A 1 192 ? -18.622 3.226 11.758 1.00 93.31 192 GLY A O 1
ATOM 1540 N N . ALA A 1 193 ? -16.499 3.389 11.030 1.00 94.75 193 ALA A N 1
ATOM 1541 C CA . ALA A 1 193 ? -16.715 2.581 9.836 1.00 94.75 193 ALA A CA 1
ATOM 1542 C C . ALA A 1 193 ? -16.907 1.101 10.195 1.00 94.75 193 ALA A C 1
ATOM 1544 O O . ALA A 1 193 ? -16.233 0.551 11.069 1.00 94.75 193 ALA A O 1
ATOM 1545 N N . ILE A 1 194 ? -17.806 0.428 9.474 1.00 94.50 194 ILE A N 1
ATOM 1546 C CA . ILE A 1 194 ? -18.024 -1.010 9.639 1.00 94.50 194 ILE A CA 1
ATOM 1547 C C . ILE A 1 194 ? -16.890 -1.752 8.934 1.00 94.50 194 ILE A C 1
ATOM 1549 O O . ILE A 1 194 ? -16.752 -1.691 7.711 1.00 94.50 194 ILE A O 1
ATOM 1553 N N . VAL A 1 195 ? -16.080 -2.466 9.711 1.00 95.00 195 VAL A N 1
ATOM 1554 C CA . VAL A 1 195 ? -14.926 -3.198 9.188 1.00 95.00 195 VAL A CA 1
ATOM 1555 C C . VAL A 1 195 ? -15.345 -4.571 8.636 1.00 95.00 195 VAL A C 1
ATOM 1557 O O . VAL A 1 195 ? -16.064 -5.306 9.315 1.00 95.00 195 VAL A O 1
ATOM 1560 N N . PRO A 1 196 ? -14.873 -4.975 7.437 1.00 95.12 196 PRO A N 1
ATOM 1561 C CA . PRO A 1 196 ? -15.136 -6.301 6.887 1.00 95.12 196 PRO A CA 1
ATOM 1562 C C . PRO A 1 196 ? -14.694 -7.452 7.801 1.00 95.12 196 PRO A C 1
ATOM 1564 O O . PRO A 1 196 ? -13.607 -7.433 8.382 1.00 95.12 196 PRO A O 1
ATOM 1567 N N . VAL A 1 197 ? -15.488 -8.527 7.822 1.00 94.31 197 VAL A N 1
ATOM 1568 C CA . VAL A 1 197 ? -15.305 -9.697 8.707 1.00 94.31 197 VAL A CA 1
ATOM 1569 C C . VAL A 1 197 ? -13.929 -10.356 8.569 1.00 94.31 197 VAL A C 1
ATOM 1571 O O . VAL A 1 197 ? -13.400 -10.890 9.542 1.00 94.31 197 VAL A O 1
ATOM 1574 N N . LYS A 1 198 ? -13.282 -10.264 7.401 1.00 94.50 198 LYS A N 1
ATOM 1575 C CA . LYS A 1 198 ? -11.932 -10.813 7.183 1.00 94.50 198 LYS A CA 1
ATOM 1576 C C . LYS A 1 198 ? -10.868 -10.249 8.141 1.00 94.50 198 LYS A C 1
ATOM 1578 O O . LYS A 1 198 ? -9.842 -10.891 8.348 1.00 94.50 198 LYS A O 1
ATOM 1583 N N . TYR A 1 199 ? -11.099 -9.072 8.728 1.00 95.12 199 TYR A N 1
ATOM 1584 C CA . TYR A 1 199 ? -10.208 -8.469 9.722 1.00 95.12 199 TYR A CA 1
ATOM 1585 C C . TYR A 1 199 ? -10.540 -8.881 11.163 1.00 95.12 199 TYR A C 1
ATOM 1587 O O . TYR A 1 199 ? -9.678 -8.785 12.038 1.00 95.12 199 TYR A O 1
ATOM 1595 N N . ALA A 1 200 ? -11.748 -9.398 11.414 1.00 92.31 200 ALA A N 1
ATOM 1596 C CA . ALA A 1 200 ? -12.262 -9.666 12.755 1.00 92.31 200 ALA A CA 1
ATOM 1597 C C . ALA A 1 200 ? -11.375 -10.630 13.554 1.00 92.31 200 ALA A C 1
ATOM 1599 O O . ALA A 1 200 ? -11.133 -10.399 14.735 1.00 92.31 200 ALA A O 1
ATOM 1600 N N . CYS A 1 201 ? -10.824 -11.669 12.917 1.00 91.12 201 CYS A N 1
ATOM 1601 C CA . CYS A 1 201 ? -9.949 -12.630 13.596 1.00 91.12 201 CYS A CA 1
ATOM 1602 C C . CYS A 1 201 ? -8.718 -11.949 14.222 1.00 91.12 201 CYS A C 1
ATOM 1604 O O . CYS A 1 201 ? -8.405 -12.187 15.388 1.00 91.12 201 CYS A O 1
ATOM 1606 N N . LYS A 1 202 ? -8.058 -11.044 13.484 1.00 93.31 202 LYS A N 1
ATOM 1607 C CA . LYS A 1 202 ? -6.902 -10.299 14.003 1.00 93.31 202 LYS A CA 1
ATOM 1608 C C . LYS A 1 202 ? -7.326 -9.238 15.019 1.00 93.31 202 LYS A C 1
ATOM 1610 O O . LYS A 1 202 ? -6.627 -9.051 16.008 1.00 93.31 202 LYS A O 1
ATOM 1615 N N . MET A 1 203 ? -8.473 -8.590 14.806 1.00 95.38 203 MET A N 1
ATOM 1616 C CA . MET A 1 203 ? -8.987 -7.520 15.669 1.00 95.38 203 MET A CA 1
ATOM 1617 C C . MET A 1 203 ? -9.589 -8.014 16.989 1.00 95.38 203 MET A C 1
ATOM 1619 O O . MET A 1 203 ? -9.711 -7.225 17.919 1.00 95.38 203 MET A O 1
ATOM 1623 N N . LYS A 1 204 ? -9.946 -9.301 17.092 1.00 94.44 204 LYS A N 1
ATOM 1624 C CA . LYS A 1 204 ? -10.501 -9.937 18.298 1.00 94.44 204 LYS A CA 1
ATOM 1625 C C . LYS A 1 204 ? -11.683 -9.170 18.928 1.00 94.44 204 LYS A C 1
ATOM 1627 O O . LYS A 1 204 ? -11.669 -8.961 20.142 1.00 94.44 204 LYS A O 1
ATOM 1632 N N . PRO A 1 205 ? -12.732 -8.780 18.180 1.00 91.56 205 PRO A N 1
ATOM 1633 C CA . PRO A 1 205 ? -13.833 -7.979 18.731 1.00 91.56 205 PRO A CA 1
ATOM 1634 C C . PRO A 1 205 ? -14.503 -8.637 19.952 1.00 91.56 205 PRO A C 1
ATOM 1636 O O . PRO A 1 205 ? -14.857 -7.946 20.899 1.00 91.56 205 PRO A O 1
ATOM 1639 N N . GLN A 1 206 ? -14.589 -9.972 19.964 1.00 89.62 206 GLN A N 1
ATOM 1640 C CA . GLN A 1 206 ? -15.140 -10.781 21.063 1.00 89.62 206 GLN A CA 1
ATOM 1641 C C . GLN A 1 206 ? -14.058 -11.484 21.905 1.00 89.62 206 GLN A C 1
ATOM 1643 O O . GLN A 1 206 ? -14.354 -12.394 22.673 1.00 89.62 206 GLN A O 1
ATOM 1648 N N . GLY A 1 207 ? -12.782 -11.130 21.728 1.00 88.38 207 GLY A N 1
ATOM 1649 C CA . GLY A 1 207 ? -11.703 -11.716 22.523 1.00 88.38 207 GLY A CA 1
ATOM 1650 C C . GLY A 1 207 ? -11.782 -11.267 23.981 1.00 88.38 207 GLY A C 1
ATOM 1651 O O . GLY A 1 207 ? -12.219 -10.148 24.256 1.00 88.38 207 GLY A O 1
ATOM 1652 N N . LEU A 1 208 ? -11.286 -12.100 24.893 1.00 89.12 208 LEU A N 1
ATOM 1653 C CA . LEU A 1 208 ? -11.212 -11.771 26.316 1.00 89.12 208 LEU A CA 1
ATOM 1654 C C . LEU A 1 208 ? -10.442 -10.459 26.552 1.00 89.12 208 LEU A C 1
ATOM 1656 O O . LEU A 1 208 ? -9.481 -10.141 25.837 1.00 89.12 208 LEU A O 1
ATOM 1660 N N . SER A 1 209 ? -10.890 -9.688 27.539 1.00 86.62 209 SER A N 1
ATOM 1661 C CA . SER A 1 209 ? -10.162 -8.516 28.028 1.00 86.62 209 SER A CA 1
ATOM 1662 C C . SER A 1 209 ? -8.975 -8.949 28.879 1.00 86.62 209 SER A C 1
ATOM 1664 O O . SER A 1 209 ? -9.002 -10.009 29.504 1.00 86.62 209 SER A O 1
ATOM 1666 N N . PHE A 1 210 ? -7.934 -8.119 28.906 1.00 85.88 210 PHE A N 1
ATOM 1667 C CA . PHE A 1 210 ? -6.861 -8.273 29.881 1.00 85.88 210 PHE A CA 1
ATOM 1668 C C . PHE A 1 210 ? -7.439 -8.059 31.295 1.00 85.88 210 PHE A C 1
ATOM 1670 O O . PHE A 1 210 ? -8.119 -7.049 31.492 1.00 85.88 210 PHE A O 1
ATOM 1677 N N . PRO A 1 211 ? -7.227 -8.988 32.248 1.00 79.56 211 PRO A N 1
ATOM 1678 C CA . PRO A 1 211 ? -7.674 -8.808 33.626 1.00 79.56 211 PRO A CA 1
ATOM 1679 C C . PRO A 1 211 ? -7.005 -7.575 34.236 1.00 79.56 211 PRO A C 1
ATOM 1681 O O . PRO A 1 211 ? -5.790 -7.418 34.113 1.00 79.56 211 PRO A O 1
ATOM 1684 N N . HIS A 1 212 ? -7.809 -6.707 34.845 1.00 64.12 212 HIS A N 1
ATOM 1685 C CA . HIS A 1 212 ? -7.328 -5.558 35.610 1.00 64.12 212 HIS A CA 1
ATOM 1686 C C . HIS A 1 212 ? -6.802 -5.983 36.979 1.00 64.12 212 HIS A C 1
ATOM 1688 O O . HIS A 1 212 ? -7.405 -6.907 37.572 1.00 64.12 212 HIS A O 1
#

Foldseek 3Di:
DDDDDDDDPCLQWPFAKEWADLDLPDDFQAQVCPVVTDIAQPLLSLCCVVVNDPSVCRVVVRVVVVDDPDDPVNVVPDDLVVLLVVLQVLLVVLVVSLVVQQVSLVPWWKKAFPPPLHIYGHNPHHNHQPPPPCPDDPPDSGGDIDTDHSCSRGNQPKDFADEPLEDPDDDPQFVVQTAIGRSSQSSSVVSVYDHDPVRCVRRVNPTDYDDD

Organism: NCBI:txid81985